Protein AF-A0A017HFG9-F1 (afdb_monomer_lite)

Sequence (264 aa):
MKIKLNGIEFEVTAVEGALREAILTDPVIVKAVWRDVYTWDAAAQEGKPTGPMTQTGAVPLANGISFYVAKGDTHAKNESASKTSGERFLKALDVRSSLDVLKAMARLLGMPQKTLPKEFDPLKPVASFTLKMHVEHSVLRLRNASRNLQAYVLVPGQVGFHHEITAISDQPGYDALIAEKPELKTLTPMFLVPARSKANREMRATALMAQTRELAAQAQGKSAEALPEALRMRIGRNQAELRMLAQAAQQARAPQAQPRRATA

Secondary structure (DSSP, 8-state):
-EEEETTEEEEEEE--HHHHHHHHTSHHHHHHHEEEEEEEETTTTEEEESS---TTSEEE---EEE---EETTEEEE-HHHHHHHHHHHHHHTT-SSHHHHHHHHHHHH---EEEPPGGGGGGTTTEEEEEEEEEEEEEEEEEETTTTEEEEEEEEEEEEEEEEEEEES-HHHHHHHHHH-GGGGT---EEEPPP-SHHHHHHHHHHHHHHHHHHHHHTTT--STTS-HHHHHHHHHHHHHHHHHHHHHHHTTS----------

Foldseek 3Di:
DWDDFLNDIWDKAADDDPLVVLVCPPPVNVCLQKDFAKKADLVVRDIDGPDDADPVRWAKNFKDKFLFDADPPHSHGDPVNSVVLQVLQCVVSVHDDVVVVSVSVCVAFNIFTGHDDCVLVLCNNWFIKIKMKGFDWRWIWIDDPVSRHIMIMTATFKMKIAIDTPGTPHPVSVVVVCVVPVCNVVVIDMGTTATPHPVNLVSSLNHLVSVLVVLCVVCPPHDLVRDDPVSNVVNVSSVVSNVNSVVVVVVVPPPPPDPPPPDD

Organism: NCBI:txid1122180

pLDDT: mean 92.24, std 8.95, range [48.03, 98.44]

Radius of gyration: 21.59 Å; chains: 1; bounding box: 68×49×56 Å

Structure (mmCIF, N/CA/C/O backbone):
data_AF-A0A017HFG9-F1
#
_entry.id   AF-A0A017HFG9-F1
#
loop_
_atom_site.group_PDB
_atom_site.id
_atom_site.type_symbol
_atom_site.label_atom_id
_atom_site.label_alt_id
_atom_site.label_comp_id
_atom_site.label_asym_id
_atom_site.label_entity_id
_atom_site.label_seq_id
_atom_site.pdbx_PDB_ins_code
_atom_site.Cartn_x
_atom_site.Cartn_y
_atom_site.Cartn_z
_atom_site.occupancy
_atom_site.B_iso_or_equiv
_atom_site.auth_seq_id
_atom_site.auth_comp_id
_atom_site.auth_asym_id
_atom_site.auth_atom_id
_atom_site.pdbx_PDB_model_num
ATOM 1 N N . MET A 1 1 ? -15.182 8.007 12.399 1.00 93.00 1 MET A N 1
ATOM 2 C CA . MET A 1 1 ? -16.141 6.961 11.952 1.00 93.00 1 MET A CA 1
ATOM 3 C C . MET A 1 1 ? -15.964 5.718 12.816 1.00 93.00 1 MET A C 1
ATOM 5 O O . MET A 1 1 ? -14.970 5.649 13.535 1.00 93.00 1 MET A O 1
ATOM 9 N N . LYS A 1 2 ? -16.876 4.744 12.740 1.00 94.19 2 LYS A N 1
ATOM 10 C CA . LYS A 1 2 ? -16.743 3.475 13.463 1.00 94.19 2 LYS A CA 1
ATOM 11 C C . LYS A 1 2 ? -16.887 2.282 12.524 1.00 94.19 2 LYS A C 1
ATOM 13 O O . LYS A 1 2 ? -17.635 2.357 11.551 1.00 94.19 2 LYS A O 1
ATOM 18 N N . ILE A 1 3 ? -16.173 1.201 12.818 1.00 94.12 3 ILE A N 1
ATOM 19 C CA . ILE A 1 3 ? -16.319 -0.093 12.141 1.00 94.12 3 ILE A CA 1
ATOM 20 C C . ILE A 1 3 ? -16.546 -1.192 13.171 1.00 94.12 3 ILE A C 1
ATOM 22 O O . ILE A 1 3 ? -16.200 -1.032 14.339 1.00 94.12 3 ILE A O 1
ATOM 26 N N . LYS A 1 4 ? -17.099 -2.322 12.734 1.00 93.81 4 LYS A N 1
ATOM 27 C CA . LYS A 1 4 ? -17.335 -3.484 13.589 1.00 93.81 4 LYS A CA 1
ATOM 28 C C . LYS A 1 4 ? -16.504 -4.664 13.097 1.00 93.81 4 LYS A C 1
ATOM 30 O O . LYS A 1 4 ? -16.608 -5.033 11.930 1.00 93.81 4 LYS A O 1
ATOM 35 N N . LEU A 1 5 ? -15.708 -5.256 13.983 1.00 91.81 5 LEU A N 1
ATOM 36 C CA . LEU A 1 5 ? -14.949 -6.485 13.737 1.00 91.81 5 LEU A CA 1
ATOM 37 C C . LEU A 1 5 ? -15.362 -7.515 14.784 1.00 91.81 5 LEU A C 1
ATOM 39 O O . LEU A 1 5 ? -15.275 -7.227 15.973 1.00 91.81 5 LEU A O 1
ATOM 43 N N . ASN A 1 6 ? -15.860 -8.676 14.348 1.00 89.38 6 ASN A N 1
ATOM 44 C CA . ASN A 1 6 ? -16.356 -9.751 15.223 1.00 89.38 6 ASN A CA 1
ATOM 45 C C . ASN A 1 6 ? -17.202 -9.248 16.405 1.00 89.38 6 ASN A C 1
ATOM 47 O O . ASN A 1 6 ? -16.938 -9.547 17.563 1.00 89.38 6 ASN A O 1
ATOM 51 N N . GLY A 1 7 ? -18.207 -8.412 16.131 1.00 89.06 7 GLY A N 1
ATOM 52 C CA . GLY A 1 7 ? -19.075 -7.908 17.199 1.00 89.06 7 GLY A CA 1
ATOM 53 C C . GLY A 1 7 ? -18.571 -6.645 17.904 1.00 89.06 7 GLY A C 1
ATOM 54 O O . GLY A 1 7 ? -19.384 -5.917 18.467 1.00 89.06 7 GLY A O 1
ATOM 55 N N . ILE A 1 8 ? -17.275 -6.343 17.836 1.00 94.50 8 ILE A N 1
ATOM 56 C CA . ILE A 1 8 ? -16.646 -5.251 18.583 1.00 94.50 8 ILE A CA 1
ATOM 57 C C . ILE A 1 8 ? -16.552 -4.005 17.716 1.00 94.50 8 ILE A C 1
ATOM 59 O O . ILE A 1 8 ? -16.049 -4.038 16.594 1.00 94.50 8 ILE A O 1
ATOM 63 N N . GLU A 1 9 ? -17.037 -2.894 18.258 1.00 96.44 9 GLU A N 1
ATOM 64 C CA . GLU A 1 9 ? -16.958 -1.589 17.621 1.00 96.44 9 GLU A CA 1
ATOM 65 C C . GLU A 1 9 ? -15.586 -0.946 17.860 1.00 96.44 9 GLU A C 1
ATOM 67 O O . GLU A 1 9 ? -15.086 -0.912 18.987 1.00 96.44 9 GLU A O 1
ATOM 72 N N . PHE A 1 10 ? -14.987 -0.423 16.796 1.00 97.69 10 PHE A N 1
ATOM 73 C CA . PHE A 1 10 ? -13.729 0.307 16.823 1.00 97.69 10 PHE A CA 1
ATOM 74 C C . PHE A 1 10 ? -13.933 1.700 16.249 1.00 97.69 10 PHE A C 1
ATOM 76 O O . PHE A 1 10 ? -14.477 1.865 15.154 1.00 97.69 10 PHE A O 1
ATOM 83 N N . GLU A 1 11 ? -13.445 2.698 16.973 1.00 97.81 11 GLU A N 1
ATOM 84 C CA . GLU A 1 11 ? -13.241 4.027 16.427 1.00 97.81 11 GLU A CA 1
ATOM 85 C C . GLU A 1 11 ? -12.076 3.985 15.439 1.00 97.81 11 GLU A C 1
ATOM 87 O O . GLU A 1 11 ? -11.020 3.418 15.732 1.00 97.81 11 GLU A O 1
ATOM 92 N N . VAL A 1 12 ? -12.284 4.584 14.269 1.00 97.69 12 VAL A N 1
ATOM 93 C CA . VAL A 1 12 ? -11.254 4.716 13.243 1.00 97.69 12 VAL A CA 1
ATOM 94 C C . VAL A 1 12 ? -10.751 6.151 13.221 1.00 97.69 12 VAL A C 1
ATOM 96 O O . VAL A 1 12 ? -11.523 7.072 12.930 1.00 97.69 12 VAL A O 1
ATOM 99 N N . THR A 1 13 ? -9.454 6.326 13.469 1.00 97.75 13 THR A N 1
ATOM 100 C CA . THR A 1 13 ? -8.767 7.622 13.396 1.00 97.75 13 THR A CA 1
ATOM 101 C C . THR A 1 13 ? -7.552 7.546 12.477 1.00 97.75 13 THR A C 1
ATOM 103 O O . THR A 1 13 ? -6.963 6.480 12.296 1.00 97.75 13 THR A O 1
ATOM 106 N N . ALA A 1 14 ? -7.143 8.681 11.912 1.00 97.12 14 ALA A N 1
ATOM 107 C CA . ALA A 1 14 ? -5.871 8.770 11.199 1.00 97.12 14 ALA A CA 1
ATOM 108 C C . ALA A 1 14 ? -4.679 8.556 12.151 1.00 97.12 14 ALA A C 1
ATOM 110 O O . ALA A 1 14 ? -4.812 8.706 13.371 1.00 97.12 14 ALA A O 1
ATOM 111 N N . VAL A 1 15 ? -3.528 8.201 11.577 1.00 95.50 15 VAL A N 1
ATOM 112 C CA . VAL A 1 15 ? -2.239 8.107 12.273 1.00 95.50 15 VAL A CA 1
ATOM 113 C C . VAL A 1 15 ? -1.321 9.219 11.778 1.00 95.50 15 VAL A C 1
ATOM 115 O O . VAL A 1 15 ? -1.143 9.390 10.568 1.00 95.50 15 VAL A O 1
ATOM 118 N N . GLU A 1 16 ? -0.750 9.957 12.725 1.00 89.19 16 GLU A N 1
ATOM 119 C CA . GLU A 1 16 ? 0.145 11.087 12.470 1.00 89.19 16 GLU A CA 1
ATOM 120 C C . GLU A 1 16 ? 1.481 10.650 11.860 1.00 89.19 16 GLU A C 1
ATOM 122 O O . GLU A 1 16 ? 1.927 9.516 12.054 1.00 89.19 16 GLU A O 1
ATOM 127 N N . GLY A 1 17 ? 2.120 11.572 11.137 1.00 89.44 17 GLY A N 1
ATOM 128 C CA . GLY A 1 17 ? 3.318 11.360 10.324 1.00 89.44 17 GLY A CA 1
ATOM 129 C C . GLY A 1 17 ? 4.382 10.456 10.938 1.00 89.44 17 GLY A C 1
ATOM 130 O O . GLY A 1 17 ? 4.630 9.378 10.409 1.00 89.44 17 GLY A O 1
ATOM 131 N N . ALA A 1 18 ? 4.998 10.854 12.048 1.00 90.81 18 ALA A N 1
ATOM 132 C CA . ALA A 1 18 ? 6.156 10.134 12.580 1.00 90.81 18 ALA A CA 1
ATOM 133 C C . ALA A 1 18 ? 5.827 8.693 13.023 1.00 90.81 18 ALA A C 1
ATOM 135 O O . ALA A 1 18 ? 6.560 7.756 12.711 1.00 90.81 18 ALA A O 1
ATOM 136 N N . LEU A 1 19 ? 4.673 8.490 13.666 1.00 93.00 19 LEU A N 1
ATOM 137 C CA . LEU A 1 19 ? 4.195 7.156 14.032 1.00 93.00 19 LEU A CA 1
ATOM 138 C C . LEU A 1 19 ? 3.795 6.331 12.800 1.00 93.00 19 LEU A C 1
ATOM 140 O O . LEU A 1 19 ? 4.055 5.131 12.751 1.00 93.00 19 LEU A O 1
ATOM 144 N N . ARG A 1 20 ? 3.175 6.959 11.795 1.00 94.38 20 ARG A N 1
ATOM 145 C CA . ARG A 1 20 ? 2.820 6.308 10.530 1.00 94.38 20 ARG A CA 1
ATOM 146 C C . ARG A 1 20 ? 4.062 5.785 9.815 1.00 94.38 20 ARG A C 1
ATOM 148 O O . ARG A 1 20 ? 4.059 4.630 9.404 1.00 94.38 20 ARG A O 1
ATOM 155 N N . GLU A 1 21 ? 5.097 6.610 9.678 1.00 92.81 21 GLU A N 1
ATOM 156 C CA . GLU A 1 21 ? 6.351 6.200 9.038 1.00 92.81 21 GLU A CA 1
ATOM 157 C C . GLU A 1 21 ? 7.018 5.062 9.832 1.00 92.81 21 GLU A C 1
ATOM 159 O O . GLU A 1 21 ? 7.426 4.071 9.235 1.00 92.81 21 GLU A O 1
ATOM 164 N N . ALA A 1 22 ? 7.025 5.123 11.170 1.00 93.75 22 ALA A N 1
ATOM 165 C CA . ALA A 1 22 ? 7.550 4.040 12.010 1.00 93.75 22 ALA A CA 1
ATOM 166 C C . ALA A 1 22 ? 6.795 2.704 11.846 1.00 93.75 22 ALA A C 1
ATOM 168 O O . ALA A 1 22 ? 7.397 1.634 11.885 1.00 93.75 22 ALA A O 1
ATOM 169 N N . ILE A 1 23 ? 5.475 2.742 11.632 1.00 94.81 23 ILE A N 1
ATOM 170 C CA . ILE A 1 23 ? 4.683 1.536 11.343 1.00 94.81 23 ILE A CA 1
ATOM 171 C C . ILE A 1 23 ? 5.016 0.978 9.954 1.00 94.81 23 ILE A C 1
ATOM 173 O O . ILE A 1 23 ? 5.084 -0.238 9.790 1.00 94.81 23 ILE A O 1
ATOM 177 N N . LEU A 1 24 ? 5.196 1.844 8.952 1.00 94.06 24 LEU A N 1
ATOM 178 C CA . LEU A 1 24 ? 5.490 1.433 7.574 1.00 94.06 24 LEU A CA 1
ATOM 179 C C . LEU A 1 24 ? 6.899 0.848 7.415 1.00 94.06 24 LEU A C 1
ATOM 181 O O . LEU A 1 24 ? 7.108 0.014 6.534 1.00 94.06 24 LEU A O 1
ATOM 185 N N . THR A 1 25 ? 7.840 1.246 8.272 1.00 92.62 25 THR A N 1
ATOM 186 C CA . THR A 1 25 ? 9.211 0.717 8.300 1.00 92.62 25 THR A CA 1
ATOM 187 C C . THR A 1 25 ? 9.383 -0.502 9.210 1.00 92.62 25 THR A C 1
ATOM 189 O O . THR A 1 25 ? 10.469 -1.080 9.236 1.00 92.62 25 THR A O 1
ATOM 192 N N . ASP A 1 26 ? 8.332 -0.947 9.914 1.00 91.88 26 ASP A N 1
ATOM 193 C CA . ASP A 1 26 ? 8.363 -2.202 10.674 1.00 91.88 26 ASP A CA 1
ATOM 194 C C . ASP A 1 26 ? 8.744 -3.372 9.736 1.00 91.88 26 ASP A C 1
ATOM 196 O O . ASP A 1 26 ? 8.113 -3.531 8.685 1.00 91.88 26 ASP A O 1
ATOM 200 N N . PRO A 1 27 ? 9.728 -4.225 10.087 1.00 89.12 27 PRO A N 1
ATOM 201 C CA . PRO A 1 27 ? 10.191 -5.323 9.232 1.00 89.12 27 PRO A CA 1
ATOM 202 C C . PRO A 1 27 ? 9.103 -6.302 8.766 1.00 89.12 27 PRO A C 1
ATOM 204 O O . PRO A 1 27 ? 9.250 -6.953 7.728 1.00 89.12 27 PRO A O 1
ATOM 207 N N . VAL A 1 28 ? 8.011 -6.436 9.521 1.00 86.81 28 VAL A N 1
ATOM 208 C CA . VAL A 1 28 ? 6.862 -7.269 9.142 1.00 86.81 28 VAL A CA 1
ATOM 209 C C . VAL A 1 28 ? 6.016 -6.574 8.072 1.00 86.81 28 VAL A C 1
ATOM 211 O O . VAL A 1 28 ? 5.487 -7.233 7.179 1.00 86.81 28 VAL A O 1
ATOM 214 N N . ILE A 1 29 ? 5.908 -5.247 8.139 1.00 90.31 29 ILE A N 1
ATOM 215 C CA . ILE A 1 29 ? 5.095 -4.425 7.237 1.00 90.31 29 ILE A CA 1
ATOM 216 C C . ILE A 1 29 ? 5.846 -4.065 5.958 1.00 90.31 29 ILE A C 1
ATOM 218 O O . ILE A 1 29 ? 5.247 -4.090 4.883 1.00 90.31 29 ILE A O 1
ATOM 222 N N . VAL A 1 30 ? 7.149 -3.790 6.033 1.00 88.75 30 VAL A N 1
ATOM 223 C CA . VAL A 1 30 ? 7.942 -3.341 4.879 1.00 88.75 30 VAL A CA 1
ATOM 224 C C . VAL A 1 30 ? 7.896 -4.343 3.720 1.00 88.75 30 VAL A C 1
ATOM 226 O O . VAL A 1 30 ? 7.826 -3.937 2.565 1.00 88.75 30 VAL A O 1
ATOM 229 N N . LYS A 1 31 ? 7.800 -5.647 4.018 1.00 84.00 31 LYS A N 1
ATOM 230 C CA . LYS A 1 31 ? 7.648 -6.729 3.024 1.00 84.00 31 LYS A CA 1
ATOM 231 C C . LYS A 1 31 ? 6.303 -6.712 2.288 1.00 84.00 31 LYS A C 1
ATOM 233 O O . LYS A 1 31 ? 6.158 -7.330 1.239 1.00 84.00 31 LYS A O 1
ATOM 238 N N . ALA A 1 32 ? 5.291 -6.060 2.858 1.00 80.94 32 ALA A N 1
ATOM 239 C CA . ALA A 1 32 ? 3.998 -5.838 2.216 1.00 80.94 32 ALA A CA 1
ATOM 240 C C . ALA A 1 32 ? 3.955 -4.506 1.446 1.00 80.94 32 ALA A C 1
ATOM 242 O O . ALA A 1 32 ? 3.146 -4.362 0.529 1.00 80.94 32 ALA A O 1
ATOM 243 N N . VAL A 1 33 ? 4.816 -3.548 1.805 1.00 89.56 33 VAL A N 1
ATOM 244 C CA . VAL A 1 33 ? 4.982 -2.264 1.104 1.00 89.56 33 VAL A CA 1
ATOM 245 C C . VAL A 1 33 ? 5.813 -2.449 -0.162 1.00 89.56 33 VAL A C 1
ATOM 247 O O . VAL A 1 33 ? 5.403 -1.989 -1.223 1.00 89.56 33 VAL A O 1
ATOM 250 N N . TRP A 1 34 ? 6.937 -3.155 -0.056 1.00 91.25 34 TRP A N 1
ATOM 251 C CA . TRP A 1 34 ? 7.838 -3.480 -1.155 1.00 91.25 34 TRP A CA 1
ATOM 252 C C . TRP A 1 34 ? 7.909 -4.986 -1.345 1.00 91.25 34 TRP A C 1
ATOM 254 O O . TRP A 1 34 ? 8.262 -5.717 -0.418 1.00 91.25 34 TRP A O 1
ATOM 264 N N . ARG A 1 35 ? 7.599 -5.449 -2.555 1.00 92.38 35 ARG A N 1
ATOM 265 C CA . ARG A 1 35 ? 7.754 -6.858 -2.916 1.00 92.38 35 ARG A CA 1
ATOM 266 C C . ARG A 1 35 ? 8.094 -7.033 -4.383 1.00 92.38 35 ARG A C 1
ATOM 268 O O . ARG A 1 35 ? 7.552 -6.331 -5.238 1.00 92.38 35 ARG A O 1
ATOM 275 N N . ASP A 1 36 ? 8.910 -8.033 -4.658 1.00 95.12 36 ASP A N 1
ATOM 276 C CA . ASP A 1 36 ? 9.071 -8.557 -6.006 1.00 95.12 36 ASP A CA 1
ATOM 277 C C . ASP A 1 36 ? 7.771 -9.274 -6.370 1.00 95.12 36 ASP A C 1
ATOM 279 O O . ASP A 1 36 ? 7.221 -10.023 -5.553 1.00 95.12 36 ASP A O 1
ATOM 283 N N . VAL A 1 37 ? 7.252 -9.034 -7.573 1.00 95.75 37 VAL A N 1
ATOM 284 C CA . VAL A 1 37 ? 5.991 -9.643 -8.037 1.00 95.75 37 VAL A CA 1
ATOM 285 C C . VAL A 1 37 ? 6.156 -10.525 -9.265 1.00 95.75 37 VAL A C 1
ATOM 287 O O . VAL A 1 37 ? 5.291 -11.364 -9.525 1.00 95.75 37 VAL A O 1
ATOM 290 N N . TYR A 1 38 ? 7.235 -10.349 -10.021 1.00 97.19 38 TYR A N 1
ATOM 291 C CA . TYR A 1 38 ? 7.458 -11.059 -11.271 1.00 97.19 38 TYR A CA 1
ATOM 292 C C . TYR A 1 38 ? 8.929 -11.001 -11.670 1.00 97.19 38 TYR A C 1
ATOM 294 O O . TYR A 1 38 ? 9.577 -9.976 -11.465 1.00 97.19 38 TYR A O 1
ATOM 302 N N . THR A 1 39 ? 9.432 -12.067 -12.280 1.00 97.94 39 THR A N 1
ATOM 303 C CA . THR A 1 39 ? 10.727 -12.080 -12.957 1.00 97.94 39 THR A CA 1
ATOM 304 C C . THR A 1 39 ? 10.559 -12.490 -14.411 1.00 97.94 39 THR A C 1
ATOM 306 O O . THR A 1 39 ? 9.722 -13.332 -14.742 1.00 97.94 39 THR A O 1
ATOM 309 N N . TRP A 1 40 ? 11.354 -11.869 -15.273 1.00 98.25 40 TRP A N 1
ATOM 310 C CA . TRP A 1 40 ? 11.506 -12.215 -16.677 1.00 98.25 40 TRP A CA 1
ATOM 311 C C . TRP A 1 40 ? 12.946 -12.640 -16.935 1.00 98.25 40 TRP A C 1
ATOM 313 O O . TRP A 1 40 ? 13.873 -11.896 -16.608 1.00 98.25 40 TRP A O 1
ATOM 323 N N . ASP A 1 41 ? 13.113 -13.815 -17.531 1.00 97.81 41 ASP A N 1
ATOM 324 C CA . ASP A 1 41 ? 14.385 -14.326 -18.022 1.00 97.81 41 ASP A CA 1
ATOM 325 C C . ASP A 1 41 ? 14.393 -14.257 -19.554 1.00 97.81 41 ASP A C 1
ATOM 327 O O . ASP A 1 41 ? 13.667 -14.991 -20.227 1.00 97.81 41 ASP A O 1
ATOM 331 N N . ALA A 1 42 ? 15.215 -13.365 -20.107 1.00 96.88 42 ALA A N 1
ATOM 332 C CA . ALA A 1 42 ? 15.334 -13.189 -21.547 1.00 96.88 42 ALA A CA 1
ATOM 333 C C . ALA A 1 42 ? 16.053 -14.360 -22.238 1.00 96.88 42 ALA A C 1
ATOM 335 O O . ALA A 1 42 ? 15.770 -14.632 -23.403 1.00 96.88 42 ALA A O 1
ATOM 336 N N . ALA A 1 43 ? 16.940 -15.086 -21.550 1.00 93.94 43 ALA A N 1
ATOM 337 C CA . ALA A 1 43 ? 17.622 -16.240 -22.133 1.00 93.94 43 ALA A CA 1
ATOM 338 C C . ALA A 1 43 ? 16.672 -17.439 -22.254 1.00 93.94 43 ALA A C 1
ATOM 340 O O . ALA A 1 43 ? 16.646 -18.109 -23.285 1.00 93.94 43 ALA A O 1
ATOM 341 N N . ALA A 1 44 ? 15.856 -17.676 -21.223 1.00 95.50 44 ALA A N 1
ATOM 342 C CA . ALA A 1 44 ? 14.850 -18.739 -21.224 1.00 95.50 44 ALA A CA 1
ATOM 343 C C . ALA A 1 44 ? 13.538 -18.347 -21.933 1.00 95.50 44 ALA A C 1
ATOM 345 O O . ALA A 1 44 ? 12.698 -19.211 -22.175 1.00 95.50 44 ALA A O 1
ATOM 346 N N . GLN A 1 45 ? 13.350 -17.058 -22.249 1.00 95.44 45 GLN A N 1
ATOM 347 C CA . GLN A 1 45 ? 12.081 -16.486 -22.724 1.00 95.44 45 GLN A CA 1
ATOM 348 C C . GLN A 1 45 ? 10.906 -16.825 -21.789 1.00 95.44 45 GLN A C 1
ATOM 350 O O . GLN A 1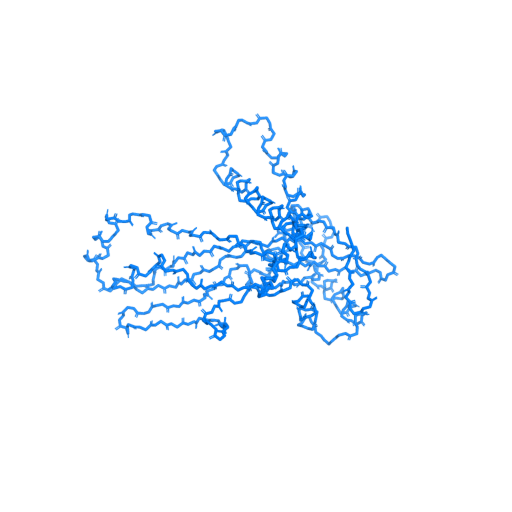 45 ? 9.776 -17.058 -22.226 1.00 95.44 45 GLN A O 1
ATOM 355 N N . GLU A 1 46 ? 11.175 -16.851 -20.481 1.00 96.25 46 GLU A N 1
ATOM 356 C CA . GLU A 1 46 ? 10.227 -17.302 -19.466 1.00 96.25 46 GLU A CA 1
ATOM 357 C C . GLU A 1 46 ? 9.945 -16.210 -18.432 1.00 96.25 46 GLU A C 1
ATOM 359 O O . GLU A 1 46 ? 10.832 -15.516 -17.930 1.00 96.25 46 GLU A O 1
ATOM 364 N N . GLY A 1 47 ? 8.665 -16.076 -18.093 1.00 95.12 47 GLY A N 1
ATOM 365 C CA . GLY A 1 47 ? 8.172 -15.163 -17.080 1.00 95.12 47 GLY A CA 1
ATOM 366 C C . GLY A 1 47 ? 7.518 -15.901 -15.928 1.00 95.12 47 GLY A C 1
ATOM 367 O O . GLY A 1 47 ? 6.607 -16.694 -16.162 1.00 95.12 47 GLY A O 1
ATOM 368 N N . LYS A 1 48 ? 7.905 -15.601 -14.685 1.00 95.88 48 LYS A N 1
ATOM 369 C CA . LYS A 1 48 ? 7.315 -16.245 -13.504 1.00 95.88 48 LYS A CA 1
ATOM 370 C C . LYS A 1 48 ? 6.920 -15.255 -12.405 1.00 95.88 48 LYS A C 1
ATOM 372 O O . LYS A 1 48 ? 7.690 -14.358 -12.061 1.00 95.88 48 LYS A O 1
ATOM 377 N N . PRO A 1 49 ? 5.730 -15.416 -11.802 1.00 95.56 49 PRO A N 1
ATOM 378 C CA . PRO A 1 49 ? 5.388 -14.747 -10.554 1.00 95.56 49 PRO A CA 1
ATOM 379 C C . PRO A 1 49 ? 6.349 -15.139 -9.428 1.00 95.56 49 PRO A C 1
ATOM 381 O O . PRO A 1 49 ? 6.659 -16.313 -9.248 1.00 95.56 49 PRO A O 1
ATOM 384 N N . THR A 1 50 ? 6.758 -14.172 -8.615 1.00 94.38 50 THR A N 1
ATOM 385 C CA . THR A 1 50 ? 7.557 -14.412 -7.394 1.00 94.38 50 THR A CA 1
ATOM 386 C C . THR A 1 50 ? 6.690 -14.567 -6.143 1.00 94.38 50 THR A C 1
ATOM 388 O O . THR A 1 50 ? 7.188 -14.889 -5.067 1.00 94.38 50 THR A O 1
ATOM 391 N N . GLY A 1 51 ? 5.385 -14.320 -6.266 1.00 89.44 51 GLY A N 1
ATOM 392 C CA . GLY A 1 51 ? 4.432 -14.350 -5.165 1.00 89.44 51 GLY A CA 1
ATOM 393 C C . GLY A 1 51 ? 3.033 -14.782 -5.606 1.00 89.44 51 GLY A C 1
ATOM 394 O O . GLY A 1 51 ? 2.838 -15.208 -6.746 1.00 89.44 51 GLY A O 1
ATOM 395 N N . PRO A 1 52 ? 2.039 -14.677 -4.707 1.00 88.75 52 PRO A N 1
ATOM 396 C CA . PRO A 1 52 ? 0.678 -15.108 -4.988 1.00 88.75 52 PRO A CA 1
ATOM 397 C C . PRO A 1 52 ? 0.078 -14.320 -6.153 1.00 88.75 52 PRO A C 1
ATOM 399 O O . PRO A 1 52 ? 0.118 -13.089 -6.155 1.00 88.75 52 PRO A O 1
ATOM 402 N N . MET A 1 53 ? -0.547 -15.031 -7.086 1.00 92.31 53 MET A N 1
ATOM 403 C CA . MET A 1 53 ? -1.363 -14.457 -8.154 1.00 92.31 53 MET A CA 1
ATOM 404 C C . MET A 1 53 ? -2.802 -14.939 -8.006 1.00 92.31 53 MET A C 1
ATOM 406 O O . MET A 1 53 ? -3.061 -16.051 -7.541 1.00 92.31 53 MET A O 1
ATOM 410 N N . THR A 1 54 ? -3.758 -14.099 -8.386 1.00 91.31 54 THR A N 1
ATOM 411 C CA . THR A 1 54 ? -5.153 -14.521 -8.509 1.00 91.31 54 THR A CA 1
ATOM 412 C C . THR A 1 54 ? -5.344 -15.376 -9.760 1.00 91.31 54 THR A C 1
ATOM 414 O O . THR A 1 54 ? -4.485 -15.408 -10.640 1.00 91.31 54 THR A O 1
ATOM 417 N N . GLN A 1 55 ? -6.495 -16.044 -9.876 1.00 87.00 55 GLN A N 1
ATOM 418 C CA . GLN A 1 55 ? -6.827 -16.862 -11.054 1.00 87.00 55 GLN A CA 1
ATOM 419 C C . GLN A 1 55 ? -6.795 -16.062 -12.368 1.00 87.00 55 GLN A C 1
ATOM 421 O O . GLN A 1 55 ? -6.580 -16.627 -13.431 1.00 87.00 55 GLN A O 1
ATOM 426 N N . THR A 1 56 ? -6.968 -14.739 -12.295 1.00 87.31 56 THR A N 1
ATOM 427 C CA . THR A 1 56 ? -6.872 -13.825 -13.441 1.00 87.31 56 THR A CA 1
ATOM 428 C C . THR A 1 56 ? -5.445 -13.324 -13.705 1.00 87.31 56 THR A C 1
ATOM 430 O O . THR A 1 56 ? -5.274 -12.356 -14.439 1.00 87.31 56 THR A O 1
ATOM 433 N N . GLY A 1 57 ? -4.422 -13.890 -13.054 1.00 88.31 57 GLY A N 1
ATOM 434 C CA . GLY A 1 57 ? -3.027 -13.452 -13.188 1.00 88.31 57 GLY A CA 1
ATOM 435 C C . GLY A 1 57 ? -2.746 -12.065 -12.596 1.00 88.31 57 GLY A C 1
ATOM 436 O O . GLY A 1 57 ? -1.831 -11.375 -13.039 1.00 88.31 57 GLY A O 1
ATOM 437 N N . ALA A 1 58 ? -3.554 -11.615 -11.629 1.00 93.62 58 ALA A N 1
ATOM 438 C CA . ALA A 1 58 ? -3.375 -10.318 -10.983 1.00 93.62 58 ALA A CA 1
ATOM 439 C C . ALA A 1 58 ? -2.720 -10.470 -9.608 1.00 93.62 58 ALA A C 1
ATOM 441 O O . ALA A 1 58 ? -2.953 -11.440 -8.890 1.00 93.62 58 ALA A O 1
ATOM 442 N N . VAL A 1 59 ? -1.950 -9.465 -9.205 1.00 94.19 59 VAL A N 1
ATOM 443 C CA . VAL A 1 59 ? -1.322 -9.415 -7.890 1.00 94.19 59 VAL A CA 1
ATOM 444 C C . VAL A 1 59 ? -2.363 -8.948 -6.855 1.00 94.19 59 VAL A C 1
ATOM 446 O O . VAL A 1 59 ? -2.918 -7.852 -7.011 1.00 94.19 59 VAL A O 1
ATOM 449 N N . PRO A 1 60 ? -2.647 -9.715 -5.783 1.00 93.38 60 PRO A N 1
ATOM 450 C CA . PRO A 1 60 ? -3.581 -9.307 -4.739 1.00 93.38 60 PRO A CA 1
ATOM 451 C C . PRO A 1 60 ? -2.970 -8.224 -3.840 1.00 93.38 60 PRO A C 1
ATOM 453 O O . PRO A 1 60 ? -1.856 -8.359 -3.326 1.00 93.38 60 PRO A O 1
ATOM 456 N N . LEU A 1 61 ? -3.710 -7.143 -3.609 1.00 93.12 61 LEU A N 1
ATOM 457 C CA . LEU A 1 61 ? -3.329 -6.033 -2.737 1.00 93.12 61 LEU A CA 1
ATOM 458 C C . LEU A 1 61 ? -3.997 -6.234 -1.375 1.00 93.12 61 LEU A C 1
ATOM 460 O O . LEU A 1 61 ? -5.123 -5.795 -1.134 1.00 93.12 61 LEU A O 1
ATOM 464 N N . ALA A 1 62 ? -3.318 -6.979 -0.505 1.00 89.31 62 ALA A N 1
ATOM 465 C CA . ALA A 1 62 ? -3.830 -7.298 0.818 1.00 89.31 62 ALA A CA 1
ATOM 466 C C . ALA A 1 62 ? -3.860 -6.057 1.720 1.00 89.31 62 ALA A C 1
ATOM 468 O O . ALA A 1 62 ? -2.959 -5.224 1.685 1.00 89.31 62 ALA A O 1
ATOM 469 N N . ASN A 1 63 ? -4.886 -5.972 2.568 1.00 93.31 63 ASN A N 1
ATOM 470 C CA . ASN A 1 63 ? -4.844 -5.071 3.715 1.00 93.31 63 ASN A CA 1
ATOM 471 C C . ASN A 1 63 ? -3.790 -5.577 4.713 1.00 93.31 63 ASN A C 1
ATOM 473 O O . ASN A 1 63 ? -3.554 -6.783 4.808 1.00 93.31 63 ASN A O 1
ATOM 477 N N . GLY A 1 64 ? -3.200 -4.669 5.484 1.00 93.75 64 GLY A N 1
ATOM 478 C CA . GLY A 1 64 ? -2.280 -4.996 6.570 1.00 93.75 64 GLY A CA 1
ATOM 479 C C . GLY A 1 64 ? -2.890 -4.736 7.945 1.00 93.75 64 GLY A C 1
ATOM 480 O O . GLY A 1 64 ? -3.812 -3.930 8.095 1.00 93.75 64 GLY A O 1
ATOM 481 N N . ILE A 1 65 ? -2.344 -5.407 8.957 1.00 95.44 65 ILE A N 1
ATOM 482 C CA . ILE A 1 65 ? -2.611 -5.122 10.365 1.00 95.44 65 ILE A CA 1
ATOM 483 C C . ILE A 1 65 ? -1.298 -5.116 11.147 1.00 95.44 65 ILE A C 1
ATOM 485 O O . ILE A 1 65 ? -0.451 -5.981 10.946 1.00 95.44 65 ILE A O 1
ATOM 489 N N . SER A 1 66 ? -1.140 -4.149 12.045 1.00 96.19 66 SER A N 1
ATOM 490 C CA . SER A 1 66 ? -0.007 -4.046 12.960 1.00 96.19 66 SER A CA 1
ATOM 491 C C . SER A 1 66 ? -0.492 -3.770 14.381 1.00 96.19 66 SER A C 1
ATOM 493 O O . SER A 1 66 ? -1.407 -2.978 14.598 1.00 96.19 66 SER A O 1
ATOM 495 N N . PHE A 1 67 ? 0.143 -4.402 15.366 1.00 96.31 67 PHE A N 1
ATOM 496 C CA . PHE A 1 67 ? -0.130 -4.194 16.794 1.00 96.31 67 PHE A CA 1
ATOM 497 C C . PHE A 1 67 ? 0.926 -3.310 17.457 1.00 96.31 67 PHE A C 1
ATOM 499 O O . PHE A 1 67 ? 1.190 -3.440 18.648 1.00 96.31 67 PHE A O 1
ATOM 506 N N . TYR A 1 68 ? 1.542 -2.433 16.664 1.00 95.69 68 TYR A N 1
ATOM 507 C CA . TYR A 1 68 ? 2.637 -1.565 17.068 1.00 95.69 68 TYR A CA 1
ATOM 508 C C . TYR A 1 68 ? 2.368 -0.834 18.391 1.00 95.69 68 TYR A C 1
ATOM 510 O O . TYR A 1 68 ? 1.322 -0.210 18.591 1.00 95.69 68 TYR A O 1
ATOM 518 N N . VAL A 1 69 ? 3.340 -0.865 19.293 1.00 94.12 69 VAL A N 1
ATOM 519 C CA . VAL A 1 69 ? 3.374 -0.035 20.497 1.00 94.12 69 VAL A CA 1
ATOM 520 C C . VAL A 1 69 ? 4.710 0.693 20.506 1.00 94.12 69 VAL A C 1
ATOM 522 O O . VAL A 1 69 ? 5.757 0.054 20.440 1.00 94.12 69 VAL A O 1
ATOM 525 N N . ALA A 1 70 ? 4.672 2.024 20.563 1.00 91.94 70 ALA A N 1
ATOM 526 C CA . ALA A 1 70 ? 5.875 2.849 20.616 1.00 91.94 70 ALA A CA 1
ATOM 527 C C . ALA A 1 70 ? 6.543 2.778 22.002 1.00 91.94 70 ALA A C 1
ATOM 529 O O . ALA A 1 70 ? 5.877 2.563 23.020 1.00 91.94 70 ALA A O 1
ATOM 530 N N . LYS A 1 71 ? 7.865 2.952 22.047 1.00 88.94 71 LYS A N 1
ATOM 531 C CA . LYS A 1 71 ? 8.655 2.986 23.279 1.00 88.94 71 LYS A CA 1
ATOM 532 C C . LYS A 1 71 ? 8.742 4.425 23.803 1.00 88.94 71 LYS A C 1
ATOM 534 O O . LYS A 1 71 ? 9.643 5.171 23.426 1.00 88.94 71 LYS A O 1
ATOM 539 N N . GLY A 1 72 ? 7.837 4.788 24.713 1.00 79.12 72 GLY A N 1
ATOM 540 C CA . GLY A 1 72 ? 7.800 6.134 25.301 1.00 79.12 72 GLY A CA 1
ATOM 541 C C . GLY A 1 72 ? 7.662 7.212 24.223 1.00 79.12 72 GLY A C 1
ATOM 542 O O . GLY A 1 72 ? 6.881 7.037 23.289 1.00 79.12 72 GLY A O 1
ATOM 543 N N . ASP A 1 73 ? 8.468 8.271 24.321 1.00 74.94 73 ASP A N 1
ATOM 544 C CA . ASP A 1 73 ? 8.484 9.376 23.348 1.00 74.94 73 ASP A CA 1
ATOM 545 C C . ASP A 1 73 ? 9.254 9.044 22.063 1.00 74.94 73 ASP A C 1
ATOM 547 O O . ASP A 1 73 ? 9.205 9.783 21.081 1.00 74.94 73 ASP A O 1
ATOM 551 N N . THR A 1 74 ? 9.964 7.912 22.035 1.00 73.19 74 THR A N 1
ATOM 552 C CA . THR A 1 74 ? 10.595 7.438 20.805 1.00 73.19 74 THR A CA 1
ATOM 553 C C . THR A 1 74 ? 9.569 6.678 19.976 1.00 73.19 74 THR A C 1
ATOM 555 O O . THR A 1 74 ? 8.899 5.764 20.460 1.00 73.19 74 THR A O 1
ATOM 558 N N . HIS A 1 75 ? 9.495 6.973 18.680 1.00 83.81 75 HIS A N 1
ATOM 559 C CA . HIS A 1 75 ? 8.698 6.173 17.750 1.00 83.81 75 HIS A CA 1
ATOM 560 C C . HIS A 1 75 ? 9.316 4.799 17.462 1.00 83.81 75 HIS A C 1
ATOM 562 O O . HIS A 1 75 ? 8.871 4.146 16.530 1.00 83.81 75 HIS A O 1
ATOM 568 N N . ALA A 1 76 ? 10.299 4.331 18.239 1.00 88.94 76 ALA A N 1
ATOM 569 C CA . ALA A 1 76 ? 10.836 2.979 18.140 1.00 88.94 76 ALA A CA 1
ATOM 570 C C . ALA A 1 76 ? 9.839 1.948 18.688 1.00 88.94 76 ALA A C 1
ATOM 572 O O . ALA A 1 76 ? 9.072 2.227 19.612 1.00 88.94 76 ALA A O 1
ATOM 573 N N . LYS A 1 77 ? 9.858 0.736 18.134 1.00 92.75 77 LYS A N 1
ATOM 574 C CA . LYS A 1 77 ? 8.911 -0.313 18.506 1.00 92.75 77 LYS A CA 1
ATOM 575 C C . LYS A 1 77 ? 9.278 -0.948 19.840 1.00 92.75 77 LYS A C 1
ATOM 577 O O . LYS A 1 77 ? 10.409 -1.374 20.060 1.00 92.75 77 LYS A O 1
ATOM 582 N N . ASN A 1 78 ? 8.293 -1.087 20.717 1.00 94.94 78 ASN A N 1
ATOM 583 C CA . ASN A 1 78 ? 8.369 -1.958 21.878 1.00 94.94 78 ASN A CA 1
ATOM 584 C C . ASN A 1 78 ? 7.842 -3.345 21.489 1.00 94.94 78 ASN A C 1
ATOM 586 O O . ASN A 1 78 ? 6.629 -3.555 21.437 1.00 94.94 78 ASN A O 1
ATOM 590 N N . GLU A 1 79 ? 8.742 -4.286 21.199 1.00 94.56 79 GLU A N 1
ATOM 591 C CA . GLU A 1 79 ? 8.372 -5.625 20.717 1.00 94.56 79 GLU A CA 1
ATOM 592 C C . GLU A 1 79 ? 7.500 -6.399 21.716 1.00 94.56 79 GLU A C 1
ATOM 594 O O . GLU A 1 79 ? 6.455 -6.934 21.345 1.00 94.56 79 GLU A O 1
ATOM 599 N N . SER A 1 80 ? 7.868 -6.396 23.001 1.00 95.31 80 SER A N 1
ATOM 600 C CA . SER A 1 80 ? 7.118 -7.109 24.045 1.00 95.31 80 SER A CA 1
ATOM 601 C C . SER A 1 80 ? 5.704 -6.545 24.225 1.00 95.31 80 SER A C 1
ATOM 603 O O . SER A 1 80 ? 4.716 -7.290 24.233 1.00 95.31 80 SER A O 1
ATOM 605 N N . ALA A 1 81 ? 5.578 -5.215 24.278 1.00 94.94 81 ALA A N 1
ATOM 606 C CA . ALA A 1 81 ? 4.275 -4.566 24.390 1.00 94.94 81 ALA A CA 1
ATOM 607 C C . ALA A 1 81 ? 3.440 -4.732 23.112 1.00 94.94 81 ALA A C 1
ATOM 609 O O . ALA A 1 81 ? 2.231 -4.937 23.203 1.00 94.94 81 ALA A O 1
ATOM 610 N N . SER A 1 82 ? 4.069 -4.704 21.931 1.00 96.06 82 SER A N 1
ATOM 611 C CA . SER A 1 82 ? 3.389 -4.942 20.650 1.00 96.06 82 SER A CA 1
ATOM 612 C C . SER A 1 82 ? 2.836 -6.364 20.570 1.00 96.06 82 SER A C 1
ATOM 614 O O . SER A 1 82 ? 1.679 -6.555 20.191 1.00 96.06 82 SER A O 1
ATOM 616 N N . LYS A 1 83 ? 3.621 -7.363 20.997 1.00 96.00 83 LYS A N 1
ATOM 617 C CA . LYS A 1 83 ? 3.190 -8.764 21.076 1.00 96.00 83 LYS A CA 1
ATOM 618 C C . LYS A 1 83 ? 2.015 -8.931 22.040 1.00 96.00 83 LYS A C 1
ATOM 620 O O . LYS A 1 83 ? 0.967 -9.424 21.634 1.00 96.00 83 LYS A O 1
ATOM 625 N N . THR A 1 84 ? 2.152 -8.432 23.268 1.00 96.75 84 THR A N 1
ATOM 626 C CA . THR A 1 84 ? 1.093 -8.486 24.294 1.00 96.75 84 THR A CA 1
ATOM 627 C C . THR A 1 84 ? -0.188 -7.792 23.823 1.00 96.75 84 THR A C 1
ATOM 629 O O . THR A 1 84 ? -1.297 -8.298 24.008 1.00 96.75 84 THR A O 1
ATOM 632 N N . SER A 1 85 ? -0.052 -6.630 23.176 1.00 96.44 85 SER A N 1
ATOM 633 C CA . SER A 1 85 ? -1.181 -5.895 22.605 1.00 96.44 85 SER A CA 1
ATOM 634 C C . SER A 1 85 ? -1.883 -6.708 21.516 1.00 96.44 85 SER A C 1
ATOM 636 O O . SER A 1 85 ? -3.112 -6.796 21.521 1.00 96.44 85 SER A O 1
ATOM 638 N N . GLY A 1 86 ? -1.114 -7.350 20.632 1.00 96.88 86 GLY A N 1
ATOM 639 C CA . GLY A 1 86 ? -1.631 -8.234 19.591 1.00 96.88 86 GLY A CA 1
ATOM 640 C C . GLY A 1 86 ? -2.372 -9.442 20.151 1.00 96.88 86 GLY A C 1
ATOM 641 O O . GLY A 1 86 ? -3.516 -9.677 19.774 1.00 96.88 86 GLY A O 1
ATOM 642 N N . GLU A 1 87 ? -1.783 -10.164 21.103 1.00 97.19 87 GLU A N 1
ATOM 643 C CA . GLU A 1 87 ? -2.419 -11.318 21.756 1.00 97.19 87 GLU A CA 1
ATOM 644 C C . GLU A 1 87 ? -3.747 -10.935 22.416 1.00 97.19 87 GLU A C 1
ATOM 646 O O . GLU A 1 87 ? -4.765 -11.601 22.220 1.00 97.19 87 GLU A O 1
ATOM 651 N N . ARG A 1 88 ? -3.776 -9.805 23.132 1.00 97.06 88 ARG A N 1
ATOM 652 C CA . ARG A 1 88 ? -5.002 -9.271 23.735 1.00 97.06 88 ARG A CA 1
ATOM 653 C C . ARG A 1 88 ? -6.047 -8.901 22.681 1.00 97.06 88 ARG A C 1
ATOM 655 O O . ARG A 1 88 ? -7.228 -9.173 22.884 1.00 97.06 88 ARG A O 1
ATOM 662 N N . PHE A 1 89 ? -5.632 -8.287 21.575 1.00 97.75 89 PHE A N 1
ATOM 663 C CA . PHE A 1 89 ? -6.528 -7.917 20.480 1.00 97.75 89 PHE A CA 1
ATOM 664 C C . PHE A 1 89 ? -7.159 -9.150 19.826 1.00 97.75 89 PHE A C 1
ATOM 666 O O . PHE A 1 89 ? -8.377 -9.200 19.666 1.00 97.75 89 PHE A O 1
ATOM 673 N N . LEU A 1 90 ? -6.350 -10.163 19.502 1.00 97.31 90 LEU A N 1
ATOM 674 C CA . LEU A 1 90 ? -6.817 -11.413 18.898 1.00 97.31 90 LEU A CA 1
ATOM 675 C C . LEU A 1 90 ? -7.749 -12.177 19.842 1.00 97.31 90 LEU A C 1
ATOM 677 O O . LEU A 1 90 ? -8.836 -12.582 19.432 1.00 97.31 90 LEU A O 1
ATOM 681 N N . LYS A 1 91 ? -7.380 -12.281 21.125 1.00 97.19 91 LYS A N 1
ATOM 682 C CA . LYS A 1 91 ? -8.219 -12.901 22.158 1.00 97.19 91 LYS A CA 1
ATOM 683 C C . LYS A 1 91 ? -9.562 -12.189 22.302 1.00 97.19 91 LYS A C 1
ATOM 685 O O . LYS A 1 91 ? -10.591 -12.844 22.399 1.00 97.19 91 LYS A O 1
ATOM 690 N N . ALA A 1 92 ? -9.572 -10.856 22.304 1.00 96.19 92 ALA A N 1
ATOM 691 C CA . ALA A 1 92 ? -10.810 -10.097 22.443 1.00 96.19 92 ALA A CA 1
ATOM 692 C C . ALA A 1 92 ? -11.752 -10.268 21.243 1.00 96.19 92 ALA A C 1
ATOM 694 O O . ALA A 1 92 ? -12.964 -10.243 21.434 1.00 96.19 92 ALA A O 1
ATOM 695 N N . LEU A 1 93 ? -11.209 -10.433 20.033 1.00 95.19 93 LEU A N 1
ATOM 696 C CA . LEU A 1 93 ? -11.987 -10.699 18.820 1.00 95.19 93 LEU A CA 1
ATOM 697 C C . LEU A 1 93 ? -12.387 -12.171 18.647 1.00 95.19 93 LEU A C 1
ATOM 699 O O . LEU A 1 93 ? -13.050 -12.479 17.656 1.00 95.19 93 LEU A O 1
ATOM 703 N N . ASP A 1 94 ? -11.977 -13.050 19.563 1.00 95.81 94 ASP A N 1
ATOM 704 C CA . ASP A 1 94 ? -12.165 -14.500 19.473 1.00 95.81 94 ASP A CA 1
ATOM 705 C C . ASP A 1 94 ? -11.649 -15.082 18.143 1.00 95.81 94 ASP A C 1
ATOM 707 O O . ASP A 1 94 ? -12.336 -15.788 17.406 1.00 95.81 94 ASP A O 1
ATOM 711 N N . VAL A 1 95 ? -10.417 -14.710 17.779 1.00 95.88 95 VAL A N 1
ATOM 712 C CA . VAL A 1 95 ? -9.740 -15.202 16.571 1.00 95.88 95 VAL A CA 1
ATOM 713 C C . VAL A 1 95 ? -8.404 -15.8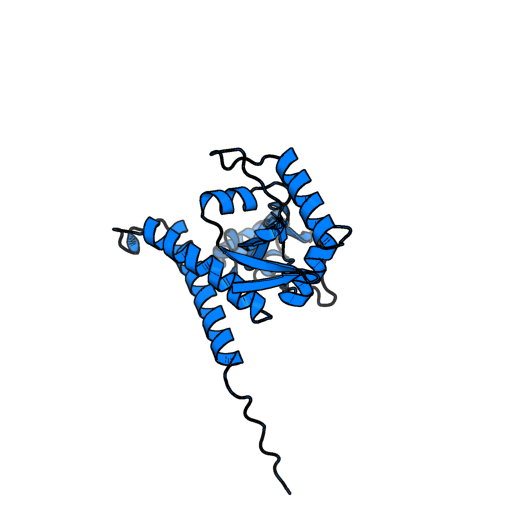43 16.902 1.00 95.88 95 VAL A C 1
ATOM 715 O O . VAL A 1 95 ? -7.734 -15.482 17.868 1.00 95.88 95 VAL A O 1
ATOM 718 N N . ARG A 1 96 ? -7.982 -16.781 16.051 1.00 92.69 96 ARG A N 1
ATOM 719 C CA . ARG A 1 96 ? -6.754 -17.557 16.263 1.00 92.69 96 ARG A CA 1
ATOM 720 C C . ARG A 1 96 ? -5.509 -16.819 15.792 1.00 92.69 96 ARG A C 1
ATOM 722 O O . ARG A 1 96 ? -4.420 -17.070 16.294 1.00 92.69 96 ARG A O 1
ATOM 729 N N . SER A 1 97 ? -5.652 -15.949 14.795 1.00 94.81 97 SER A N 1
ATOM 730 C CA . SER A 1 97 ? -4.510 -15.342 14.120 1.00 94.81 97 SER A CA 1
ATOM 731 C C . SER A 1 97 ? -4.824 -13.970 13.529 1.00 94.81 97 SER A C 1
ATOM 733 O O . SER A 1 97 ? -5.976 -13.622 13.261 1.00 94.81 97 SER A O 1
ATOM 735 N N . SER A 1 98 ? -3.772 -13.202 13.237 1.00 92.94 98 SER A N 1
ATOM 736 C CA . SER A 1 98 ? -3.876 -11.971 12.447 1.00 92.94 98 SER A CA 1
ATOM 737 C C . SER A 1 98 ? -4.475 -12.221 11.058 1.00 92.94 98 SER A C 1
ATOM 739 O O . SER A 1 98 ? -5.186 -11.359 10.546 1.00 92.94 98 SER A O 1
ATOM 741 N N . LEU A 1 99 ? -4.274 -13.407 10.470 1.00 92.56 99 LEU A N 1
ATOM 742 C CA . LEU A 1 99 ? -4.874 -13.784 9.187 1.00 92.56 99 LEU A CA 1
ATOM 743 C C . LEU A 1 99 ? -6.405 -13.808 9.247 1.00 92.56 99 LEU A C 1
ATOM 745 O O . LEU A 1 99 ? -7.057 -13.419 8.280 1.00 92.56 99 LEU A O 1
ATOM 749 N N . ASP A 1 100 ? -6.995 -14.218 10.368 1.00 93.69 100 ASP A N 1
ATOM 750 C CA . ASP A 1 100 ? -8.452 -14.215 10.536 1.00 93.69 100 ASP A CA 1
ATOM 751 C C . ASP A 1 100 ? -9.000 -12.787 10.594 1.00 93.69 100 ASP A C 1
ATOM 753 O O . ASP A 1 100 ? -10.026 -12.484 9.978 1.00 93.69 100 ASP A O 1
ATOM 757 N N . VAL A 1 101 ? -8.259 -11.878 11.239 1.00 93.25 101 VAL A N 1
ATOM 758 C CA . VAL A 1 101 ? -8.570 -10.444 11.207 1.00 93.25 101 VAL A CA 1
ATOM 759 C C . VAL A 1 101 ? -8.466 -9.913 9.780 1.00 93.25 101 VAL A C 1
ATOM 761 O O . VAL A 1 101 ? -9.385 -9.248 9.310 1.00 93.25 101 VAL A O 1
ATOM 764 N N . LEU A 1 102 ? -7.401 -10.248 9.048 1.00 92.69 102 LEU A N 1
ATOM 765 C CA . LEU A 1 102 ? -7.225 -9.819 7.658 1.00 92.69 102 LEU A CA 1
ATOM 766 C C . LEU A 1 102 ? -8.327 -10.350 6.733 1.00 92.69 102 LEU A C 1
ATOM 768 O O . LEU A 1 102 ? -8.787 -9.616 5.860 1.00 92.69 102 LEU A O 1
ATOM 772 N N . LYS A 1 103 ? -8.822 -11.575 6.948 1.00 92.25 103 LYS A N 1
ATOM 773 C CA . LYS A 1 103 ? -9.993 -12.114 6.234 1.00 92.25 103 LYS A CA 1
ATOM 774 C C . LYS A 1 103 ? -11.258 -11.312 6.541 1.00 92.25 103 LYS A C 1
ATOM 776 O O . LYS A 1 103 ? -12.005 -10.982 5.622 1.00 92.25 103 LYS A O 1
ATOM 781 N N . ALA A 1 104 ? -11.503 -10.966 7.806 1.00 92.06 104 ALA A N 1
ATOM 782 C CA . ALA A 1 104 ? -12.630 -10.109 8.181 1.00 92.06 104 ALA A CA 1
ATOM 783 C C . ALA A 1 104 ? -12.512 -8.710 7.549 1.00 92.06 104 ALA A C 1
ATOM 785 O O . ALA A 1 104 ? -13.476 -8.203 6.975 1.00 92.06 104 ALA A O 1
ATOM 786 N N . MET A 1 105 ? -11.310 -8.129 7.560 1.00 92.19 105 MET A N 1
ATOM 787 C CA . MET A 1 105 ? -11.015 -6.856 6.904 1.00 92.19 105 MET A CA 1
ATOM 788 C C . MET A 1 105 ? -11.215 -6.931 5.389 1.00 92.19 105 MET A C 1
ATOM 790 O O . MET A 1 105 ? -11.790 -6.015 4.814 1.00 92.19 105 MET A O 1
ATOM 794 N N . ALA A 1 106 ? -10.816 -8.024 4.735 1.00 92.12 106 ALA A N 1
ATOM 795 C CA . ALA A 1 106 ? -11.044 -8.228 3.306 1.00 92.12 106 ALA A CA 1
ATOM 796 C C . ALA A 1 106 ? -12.539 -8.305 2.955 1.00 92.12 106 ALA A C 1
ATOM 798 O O . ALA A 1 106 ? -12.939 -7.798 1.912 1.00 92.12 106 ALA A O 1
ATOM 799 N N . ARG A 1 107 ? -13.387 -8.864 3.829 1.00 92.44 107 ARG A N 1
ATOM 800 C CA . ARG A 1 107 ? -14.852 -8.833 3.645 1.00 92.44 107 ARG A CA 1
ATOM 801 C C . ARG A 1 107 ? -15.418 -7.417 3.776 1.00 92.44 107 ARG A C 1
ATOM 803 O O . ARG A 1 107 ? -16.317 -7.051 3.030 1.00 92.44 107 ARG A O 1
ATOM 810 N N . LEU A 1 108 ? -14.885 -6.616 4.701 1.00 92.75 108 LEU A N 1
ATOM 811 C CA . LEU A 1 108 ? -15.354 -5.250 4.958 1.00 92.75 108 LEU A CA 1
ATOM 812 C C . LEU A 1 108 ? -14.865 -4.240 3.905 1.00 92.75 108 LEU A C 1
ATOM 814 O O . LEU A 1 108 ? -15.610 -3.358 3.468 1.00 92.75 108 LEU A O 1
ATOM 818 N N . LEU A 1 109 ? -13.593 -4.331 3.525 1.00 93.38 109 LEU A N 1
ATOM 819 C CA . LEU A 1 109 ? -12.904 -3.354 2.680 1.00 93.38 109 LEU A CA 1
ATOM 820 C C . LEU A 1 109 ? -12.756 -3.812 1.227 1.00 93.38 109 LEU A C 1
ATOM 822 O O . LEU A 1 109 ? -12.404 -3.004 0.366 1.00 93.38 109 LEU A O 1
ATOM 826 N N . GLY A 1 110 ? -13.016 -5.088 0.953 1.00 91.31 110 GLY A N 1
ATOM 827 C CA . GLY A 1 110 ? -12.592 -5.748 -0.271 1.00 91.31 110 GLY A CA 1
ATOM 828 C C . GLY A 1 110 ? -11.104 -6.105 -0.249 1.00 91.31 110 GLY A C 1
ATOM 829 O O . GLY A 1 110 ? -10.331 -5.665 0.609 1.00 91.31 110 GLY A O 1
ATOM 830 N N . MET A 1 111 ? -10.706 -6.893 -1.243 1.00 91.06 111 MET A N 1
ATOM 831 C CA . MET A 1 111 ? -9.312 -7.189 -1.559 1.00 91.06 111 MET A CA 1
ATOM 832 C C . MET A 1 111 ? -9.051 -6.738 -2.998 1.00 91.06 111 MET A C 1
ATOM 834 O O . MET A 1 111 ? -9.427 -7.440 -3.938 1.00 91.06 111 MET A O 1
ATOM 838 N N . PRO A 1 112 ? -8.509 -5.526 -3.201 1.00 91.50 112 PRO A N 1
ATOM 839 C CA . PRO A 1 112 ? -8.153 -5.068 -4.532 1.00 91.50 112 PRO A CA 1
ATOM 840 C C . PRO A 1 112 ? -7.074 -5.958 -5.157 1.00 91.50 112 PRO A C 1
ATOM 842 O O . PRO A 1 112 ? -6.330 -6.647 -4.464 1.00 91.50 112 PRO A O 1
ATOM 845 N N . GLN A 1 113 ? -6.975 -5.922 -6.480 1.00 93.31 113 GLN A N 1
ATOM 846 C CA . GLN A 1 113 ? -5.952 -6.634 -7.238 1.00 93.31 113 GLN A CA 1
ATOM 847 C C . GLN A 1 113 ? -5.485 -5.765 -8.402 1.00 93.31 113 GLN A C 1
ATOM 849 O O . GLN A 1 113 ? -6.246 -4.914 -8.878 1.00 93.31 113 GLN A O 1
ATOM 854 N N . LYS A 1 114 ? -4.254 -5.981 -8.860 1.00 94.31 114 LYS A N 1
ATOM 855 C CA . LYS A 1 114 ? -3.668 -5.252 -9.986 1.00 94.31 114 LYS A CA 1
ATOM 856 C C . LYS A 1 114 ? -2.925 -6.214 -10.905 1.00 94.31 114 LYS A C 1
ATOM 858 O O . LYS A 1 114 ? -2.073 -6.971 -10.455 1.00 94.31 114 LYS A O 1
ATOM 863 N N . THR A 1 115 ? -3.271 -6.196 -12.187 1.00 95.00 115 THR A N 1
ATOM 864 C CA . THR A 1 115 ? -2.524 -6.913 -13.226 1.00 95.00 115 THR A CA 1
ATOM 865 C C . THR A 1 115 ? -1.156 -6.277 -13.418 1.00 95.00 115 THR A C 1
ATOM 867 O O . THR A 1 115 ? -1.009 -5.064 -13.229 1.00 95.00 115 THR A O 1
ATOM 870 N N . LEU A 1 116 ? -0.174 -7.085 -13.814 1.00 94.44 116 LEU A N 1
ATOM 871 C CA . LEU A 1 116 ? 1.155 -6.575 -14.121 1.00 94.44 116 LEU A CA 1
ATOM 872 C C . LEU A 1 116 ? 1.081 -5.543 -15.267 1.00 94.44 116 LEU A C 1
ATOM 874 O O . LEU A 1 116 ? 0.328 -5.754 -16.224 1.00 94.44 116 LEU A O 1
ATOM 878 N N . PRO A 1 117 ? 1.800 -4.416 -15.149 1.00 94.81 117 PRO A N 1
ATOM 879 C CA . PRO A 1 117 ? 1.884 -3.406 -16.201 1.00 94.81 117 PRO A CA 1
ATOM 880 C C . PRO A 1 117 ? 2.599 -3.950 -17.445 1.00 94.81 117 PRO A C 1
ATOM 882 O O . PRO A 1 117 ? 3.641 -4.595 -17.335 1.00 94.81 117 PRO A O 1
ATOM 885 N N . LYS A 1 118 ? 2.040 -3.661 -18.624 1.00 95.06 118 LYS A N 1
ATOM 886 C CA . LYS A 1 118 ? 2.618 -4.020 -19.933 1.00 95.06 118 LYS A CA 1
ATOM 887 C C . LYS A 1 118 ? 3.665 -3.016 -20.404 1.00 95.06 118 LYS A C 1
ATOM 889 O O . LYS A 1 118 ? 4.376 -3.259 -21.367 1.00 95.06 118 LYS A O 1
ATOM 894 N N . GLU A 1 119 ? 3.779 -1.890 -19.713 1.00 95.69 119 GLU A N 1
ATOM 895 C CA . GLU A 1 119 ? 4.718 -0.812 -20.000 1.00 95.69 119 GLU A CA 1
ATOM 896 C C . GLU A 1 119 ? 6.187 -1.287 -19.954 1.00 95.69 119 GLU A C 1
ATOM 898 O O . GLU A 1 119 ? 7.046 -0.656 -20.558 1.00 95.69 119 GLU A O 1
ATOM 903 N N . PHE A 1 120 ? 6.469 -2.429 -19.311 1.00 96.44 120 PHE A N 1
ATOM 904 C CA . PHE A 1 120 ? 7.792 -3.068 -19.276 1.00 96.44 120 PHE A CA 1
ATOM 905 C C . PHE A 1 120 ? 7.999 -4.163 -20.336 1.00 96.44 120 PHE A C 1
ATOM 907 O O . PHE A 1 120 ? 9.112 -4.666 -20.473 1.00 96.44 120 PHE A O 1
ATOM 914 N N . ASP A 1 121 ? 6.967 -4.542 -21.102 1.00 96.69 121 ASP A N 1
ATOM 915 C CA . ASP A 1 121 ? 7.079 -5.559 -22.158 1.00 96.69 121 ASP A CA 1
ATOM 916 C C . ASP A 1 121 ? 8.181 -5.258 -23.196 1.00 96.69 121 ASP A C 1
ATOM 918 O O . ASP A 1 121 ? 8.845 -6.210 -23.608 1.00 96.69 121 ASP A O 1
ATOM 922 N N . PRO A 1 122 ? 8.456 -3.991 -23.584 1.00 97.12 122 PRO A N 1
ATOM 923 C CA . PRO A 1 122 ? 9.547 -3.679 -24.508 1.00 97.12 122 PRO A CA 1
ATOM 924 C C . PRO A 1 122 ? 10.941 -4.117 -24.038 1.00 97.12 122 PRO A C 1
ATOM 926 O O . PRO A 1 122 ? 11.813 -4.297 -24.876 1.00 97.12 122 PRO A O 1
ATOM 929 N N . LEU A 1 123 ? 11.165 -4.310 -22.732 1.00 96.94 123 LEU A N 1
ATOM 930 C CA . LEU A 1 123 ? 12.456 -4.767 -22.199 1.00 96.94 123 LEU A CA 1
ATOM 931 C C . LEU A 1 123 ? 12.699 -6.263 -22.442 1.00 96.94 123 LEU A C 1
ATOM 933 O O . LEU A 1 123 ? 13.844 -6.708 -22.438 1.00 96.94 123 LEU A O 1
ATOM 937 N N . LYS A 1 124 ? 11.635 -7.047 -22.660 1.00 97.38 124 LYS A N 1
ATOM 938 C CA . LYS A 1 124 ? 11.703 -8.513 -22.729 1.00 97.38 124 LYS A CA 1
ATOM 939 C C . LYS A 1 124 ? 12.682 -9.074 -23.770 1.00 97.38 124 LYS A C 1
ATOM 941 O O . LYS A 1 124 ? 13.343 -10.060 -23.445 1.00 97.38 124 LYS A O 1
ATOM 946 N N . PRO A 1 125 ? 12.802 -8.505 -24.986 1.00 96.75 125 PRO A N 1
ATOM 947 C CA . PRO A 1 125 ? 13.717 -9.039 -25.993 1.00 96.75 125 PRO A CA 1
ATOM 948 C C . PRO A 1 125 ? 15.198 -8.801 -25.668 1.00 96.75 125 PRO A C 1
ATOM 950 O O . PRO A 1 125 ? 16.048 -9.507 -26.198 1.00 96.75 125 PRO A O 1
ATOM 953 N N . VAL A 1 126 ? 15.511 -7.814 -24.821 1.00 97.69 126 VAL A N 1
ATOM 954 C CA . VAL A 1 126 ? 16.880 -7.290 -24.660 1.00 97.69 126 VAL A CA 1
ATOM 955 C C . VAL A 1 126 ? 17.451 -7.460 -23.251 1.00 97.69 126 VAL A C 1
ATOM 957 O O . VAL A 1 126 ? 18.662 -7.339 -23.067 1.00 97.69 126 VAL A O 1
ATOM 960 N N . ALA A 1 127 ? 16.613 -7.735 -22.247 1.00 97.88 127 ALA A N 1
ATOM 961 C CA . ALA A 1 127 ? 17.051 -7.835 -20.861 1.00 97.88 127 ALA A CA 1
ATOM 962 C C . ALA A 1 127 ? 16.169 -8.744 -19.996 1.00 97.88 127 ALA A C 1
ATOM 964 O O . ALA A 1 127 ? 14.947 -8.793 -20.143 1.00 97.88 127 ALA A O 1
ATOM 965 N N . SER A 1 128 ? 16.800 -9.391 -19.018 1.00 98.44 128 SER A N 1
ATOM 966 C CA . SER A 1 128 ? 16.152 -10.045 -17.881 1.00 98.44 128 SER A CA 1
ATOM 967 C C . SER A 1 128 ? 15.910 -9.029 -16.767 1.00 98.44 128 SER A C 1
ATOM 969 O O . SER A 1 128 ? 16.776 -8.202 -16.465 1.00 98.44 128 SER A O 1
ATOM 971 N N . PHE A 1 129 ? 14.763 -9.096 -16.095 1.00 98.12 129 PHE A N 1
ATOM 972 C CA . PHE A 1 129 ? 14.419 -8.130 -15.049 1.00 98.12 129 PHE A CA 1
ATOM 973 C C . PHE A 1 129 ? 13.483 -8.684 -13.978 1.00 98.12 129 PHE A C 1
ATOM 975 O O . PHE A 1 129 ? 12.684 -9.591 -14.214 1.00 98.12 129 PHE A O 1
ATOM 982 N N . THR A 1 130 ? 13.540 -8.060 -12.806 1.00 98.00 130 THR A N 1
ATOM 983 C CA . THR A 1 130 ? 12.581 -8.252 -11.717 1.00 98.00 130 THR A CA 1
ATOM 984 C C . THR A 1 130 ? 11.641 -7.058 -11.667 1.00 98.00 130 THR A C 1
ATOM 986 O O . THR A 1 130 ? 12.090 -5.918 -11.592 1.00 98.00 130 THR A O 1
ATOM 989 N N . LEU A 1 131 ? 10.329 -7.293 -11.678 1.00 97.38 131 LEU A N 1
ATOM 990 C CA . LEU A 1 131 ? 9.349 -6.254 -11.374 1.00 97.38 131 LEU A CA 1
ATOM 991 C C . LEU A 1 131 ? 9.133 -6.175 -9.870 1.00 97.38 131 LEU A C 1
ATOM 993 O O . LEU A 1 131 ? 8.658 -7.123 -9.235 1.00 97.38 131 LEU A O 1
ATOM 997 N N . LYS A 1 132 ? 9.416 -4.997 -9.328 1.00 96.12 132 LYS A N 1
ATOM 998 C CA . LYS A 1 132 ? 9.142 -4.620 -7.950 1.00 96.12 132 LYS A CA 1
ATOM 999 C C . LYS A 1 132 ? 7.874 -3.801 -7.889 1.00 96.12 132 LYS A C 1
ATOM 1001 O O . LYS A 1 132 ? 7.628 -2.922 -8.714 1.00 96.12 132 LYS A O 1
ATOM 1006 N N . MET A 1 133 ? 7.069 -4.078 -6.880 1.00 96.50 133 MET A N 1
ATOM 1007 C CA . MET A 1 133 ? 5.815 -3.393 -6.641 1.00 96.50 133 MET A CA 1
ATOM 1008 C C . MET A 1 133 ? 5.877 -2.662 -5.301 1.00 96.50 133 MET A C 1
ATOM 1010 O O . MET A 1 133 ? 6.201 -3.259 -4.272 1.00 96.50 133 MET A O 1
ATOM 1014 N N . HIS A 1 134 ? 5.535 -1.377 -5.331 1.00 95.69 134 HIS A N 1
ATOM 1015 C CA . HIS A 1 134 ? 5.370 -0.518 -4.165 1.00 95.69 134 HIS A CA 1
ATOM 1016 C C . HIS A 1 134 ? 3.887 -0.318 -3.875 1.00 95.69 134 HIS A C 1
ATOM 1018 O O . HIS A 1 134 ? 3.145 0.066 -4.776 1.00 95.69 134 HIS A O 1
ATOM 1024 N N . VAL A 1 135 ? 3.442 -0.500 -2.636 1.00 95.69 135 VAL A N 1
ATOM 1025 C CA . VAL A 1 135 ? 2.071 -0.169 -2.227 1.00 95.69 135 VAL A CA 1
ATOM 1026 C C . VAL A 1 135 ? 2.086 0.995 -1.250 1.00 95.69 135 VAL A C 1
ATOM 1028 O O . VAL A 1 135 ? 2.535 0.863 -0.110 1.00 95.69 135 VAL A O 1
ATOM 1031 N N . GLU A 1 136 ? 1.508 2.121 -1.664 1.00 95.00 136 GLU A N 1
ATOM 1032 C CA . GLU A 1 136 ? 1.230 3.225 -0.751 1.00 95.00 136 GLU A CA 1
ATOM 1033 C C . GLU A 1 136 ? -0.025 2.890 0.062 1.00 95.00 136 GLU A C 1
ATOM 1035 O O . GLU A 1 136 ? -1.125 2.734 -0.479 1.00 95.00 136 GLU A O 1
ATOM 1040 N N . HIS A 1 137 ? 0.147 2.762 1.378 1.00 95.62 137 HIS A N 1
ATOM 1041 C CA . HIS A 1 137 ? -0.929 2.430 2.303 1.00 95.62 137 HIS A CA 1
ATOM 1042 C C . HIS A 1 137 ? -1.430 3.667 3.053 1.00 95.62 137 HIS A C 1
ATOM 1044 O O . HIS A 1 137 ? -0.659 4.435 3.631 1.00 95.62 137 HIS A O 1
ATOM 1050 N N . SER A 1 138 ? -2.750 3.795 3.151 1.00 96.31 138 SER A N 1
ATOM 1051 C CA . SER A 1 138 ? -3.384 4.590 4.200 1.00 96.31 138 SER A CA 1
ATOM 1052 C C . SER A 1 138 ? -3.270 3.841 5.528 1.00 96.31 138 SER A C 1
ATOM 1054 O O . SER A 1 138 ? -3.781 2.726 5.645 1.00 96.31 138 SER A O 1
ATOM 1056 N N . VAL A 1 139 ? -2.623 4.443 6.529 1.00 96.94 139 VAL A N 1
ATOM 1057 C CA . VAL A 1 139 ? -2.485 3.858 7.873 1.00 96.94 139 VAL A CA 1
ATOM 1058 C C . VAL A 1 139 ? -3.508 4.489 8.811 1.00 96.94 139 VAL A C 1
ATOM 1060 O O . VAL A 1 139 ? -3.570 5.711 8.960 1.00 96.94 139 VAL A O 1
ATOM 1063 N N . LEU A 1 140 ? -4.318 3.645 9.443 1.00 97.81 140 LEU A N 1
ATOM 1064 C CA . LEU A 1 140 ? -5.409 4.041 10.327 1.00 97.81 140 LEU A CA 1
ATOM 1065 C C . LEU A 1 140 ? -5.300 3.327 11.662 1.00 97.81 140 LEU A C 1
ATOM 1067 O O . LEU A 1 140 ? -4.948 2.154 11.713 1.00 97.81 140 LEU A O 1
ATOM 1071 N N . ARG A 1 141 ? -5.660 4.010 12.743 1.00 97.88 141 ARG A N 1
ATOM 1072 C CA . ARG A 1 141 ? -5.769 3.407 14.068 1.00 97.88 141 ARG A CA 1
ATOM 1073 C C . ARG A 1 141 ? -7.199 2.945 14.298 1.00 97.88 141 ARG A C 1
ATOM 1075 O O . ARG A 1 141 ? -8.136 3.726 14.153 1.00 97.88 141 ARG A O 1
ATOM 1082 N N . LEU A 1 142 ? -7.337 1.691 14.706 1.00 97.88 142 LEU A N 1
ATOM 1083 C CA . LEU A 1 142 ? -8.534 1.142 15.322 1.00 97.88 142 LEU A CA 1
ATOM 1084 C C . LEU A 1 142 ? -8.372 1.223 16.833 1.00 97.88 142 LEU A C 1
ATOM 1086 O O . LEU A 1 142 ? -7.402 0.685 17.368 1.00 97.88 142 LEU A O 1
ATOM 1090 N N . ARG A 1 143 ? -9.317 1.860 17.524 1.00 97.62 143 ARG A N 1
ATOM 1091 C CA . ARG A 1 143 ? -9.313 1.952 18.986 1.00 97.62 143 ARG A CA 1
ATOM 1092 C C . ARG A 1 143 ? -10.656 1.528 19.562 1.00 97.62 143 ARG A C 1
ATOM 1094 O O . ARG A 1 143 ? -11.704 1.991 19.126 1.00 97.62 143 ARG A O 1
ATOM 1101 N N . ASN A 1 144 ? -10.614 0.689 20.590 1.00 97.88 144 ASN A N 1
ATOM 1102 C CA . ASN A 1 144 ? -11.739 0.477 21.491 1.00 97.88 144 ASN A CA 1
ATOM 1103 C C . ASN A 1 144 ? -11.280 0.831 22.910 1.00 97.88 144 ASN A C 1
ATOM 1105 O O . ASN A 1 144 ? -10.523 0.083 23.528 1.00 97.88 144 ASN A O 1
ATOM 1109 N N . ALA A 1 145 ? -11.720 1.987 23.411 1.00 94.19 145 ALA A N 1
ATOM 1110 C CA . ALA A 1 145 ? -11.308 2.485 24.721 1.00 94.19 145 ALA A CA 1
ATOM 1111 C C . ALA A 1 145 ? -11.808 1.590 25.867 1.00 94.19 145 ALA A C 1
ATOM 1113 O O . ALA A 1 145 ? -11.031 1.266 26.758 1.00 94.19 145 ALA A O 1
ATOM 1114 N N . SER A 1 146 ? -13.062 1.123 25.798 1.00 94.38 146 SER A N 1
ATOM 1115 C CA . SER A 1 146 ? -13.689 0.316 26.859 1.00 94.38 146 SER A CA 1
ATOM 1116 C C . SER A 1 146 ? -12.959 -0.997 27.155 1.00 94.38 146 SER A C 1
ATOM 1118 O O . SER A 1 146 ? -12.946 -1.457 28.290 1.00 94.38 146 SER A O 1
ATOM 1120 N N . ARG A 1 147 ? -12.325 -1.593 26.139 1.00 93.50 147 ARG A N 1
ATOM 1121 C CA . ARG A 1 147 ? -11.576 -2.855 26.247 1.00 93.50 147 ARG A CA 1
ATOM 1122 C C . ARG A 1 147 ? -10.060 -2.659 26.177 1.00 93.50 147 ARG A C 1
ATOM 1124 O O . ARG A 1 147 ? -9.326 -3.640 26.109 1.00 93.50 147 ARG A O 1
ATOM 1131 N N . ASN A 1 148 ? -9.593 -1.407 26.157 1.00 94.44 148 ASN A N 1
ATOM 1132 C CA . ASN A 1 148 ? -8.191 -1.040 25.953 1.00 94.44 148 ASN A CA 1
ATOM 1133 C C . ASN A 1 148 ? -7.551 -1.757 24.742 1.00 94.44 148 ASN A C 1
ATOM 1135 O O . ASN A 1 148 ? -6.464 -2.326 24.841 1.00 94.44 148 ASN A O 1
ATOM 1139 N N . LEU A 1 149 ? -8.247 -1.782 23.600 1.00 97.00 149 LEU A N 1
ATOM 1140 C CA . LEU A 1 149 ? -7.770 -2.435 22.376 1.00 97.00 149 LEU A CA 1
ATOM 1141 C C . LEU A 1 149 ? -7.293 -1.405 21.359 1.00 97.00 149 LEU A C 1
ATOM 1143 O O . LEU A 1 149 ? -7.951 -0.384 21.137 1.00 97.00 149 LEU A O 1
ATOM 1147 N N . GLN A 1 150 ? -6.189 -1.730 20.692 1.00 96.56 150 GLN A N 1
ATOM 1148 C CA . GLN A 1 150 ? -5.635 -0.946 19.601 1.00 96.56 150 GLN A CA 1
ATOM 1149 C C . GLN A 1 150 ? -5.033 -1.856 18.532 1.00 96.56 150 GLN A C 1
ATOM 1151 O O . GLN A 1 150 ? -4.342 -2.822 18.848 1.00 96.56 150 GLN A O 1
ATOM 1156 N N . ALA A 1 151 ? -5.242 -1.489 17.273 1.00 97.44 151 ALA A N 1
ATOM 1157 C CA . ALA A 1 151 ? -4.478 -1.997 16.142 1.00 97.44 151 ALA A CA 1
ATOM 1158 C C . ALA A 1 151 ? -4.329 -0.899 15.086 1.00 97.44 151 ALA A C 1
ATOM 1160 O O . ALA A 1 151 ? -5.116 0.048 15.046 1.00 97.44 151 ALA A O 1
ATOM 1161 N N . TYR A 1 152 ? -3.346 -1.042 14.212 1.00 97.62 152 TYR A N 1
ATOM 1162 C CA . TYR A 1 152 ? -3.192 -0.224 13.021 1.00 97.62 152 TYR A CA 1
ATOM 1163 C C . TYR A 1 152 ? -3.567 -1.038 11.800 1.00 97.62 152 TYR A C 1
ATOM 1165 O O . TYR A 1 152 ? -3.076 -2.146 11.616 1.00 97.62 152 TYR A O 1
ATOM 1173 N N . VAL A 1 153 ? -4.436 -0.486 10.969 1.00 96.50 153 VAL A N 1
ATOM 1174 C CA . VAL A 1 153 ? -4.834 -1.068 9.692 1.00 96.50 153 VAL A CA 1
ATOM 1175 C C . VAL A 1 153 ? -4.127 -0.320 8.581 1.00 96.50 153 VAL A C 1
ATOM 1177 O O . VAL A 1 153 ? -4.085 0.910 8.579 1.00 96.50 153 VAL A O 1
ATOM 1180 N N . LEU A 1 154 ? -3.620 -1.078 7.619 1.00 96.62 154 LEU A N 1
ATOM 1181 C CA . LEU A 1 154 ? -3.021 -0.569 6.402 1.00 96.62 154 LEU A CA 1
ATOM 1182 C C . LEU A 1 154 ? -3.957 -0.889 5.240 1.00 96.62 154 LEU A C 1
ATOM 1184 O O . LEU A 1 154 ? -4.230 -2.057 4.966 1.00 96.62 154 LEU A O 1
ATOM 1188 N N . VAL A 1 155 ? -4.467 0.144 4.575 1.00 96.44 155 VAL A N 1
ATOM 1189 C CA . VAL A 1 155 ? -5.388 0.006 3.440 1.00 96.44 155 VAL A CA 1
ATOM 1190 C C . VAL A 1 155 ? -4.677 0.470 2.166 1.00 96.44 155 VAL A C 1
ATOM 1192 O O . VAL A 1 155 ? -4.284 1.637 2.112 1.00 96.44 155 VAL A O 1
ATOM 1195 N N . PRO A 1 156 ? -4.509 -0.392 1.146 1.00 96.00 156 PRO A N 1
ATOM 1196 C CA . PRO A 1 156 ? -3.873 -0.016 -0.114 1.00 96.00 156 PRO A CA 1
ATOM 1197 C C . PRO A 1 156 ? -4.590 1.154 -0.794 1.00 96.00 156 PRO A C 1
ATOM 1199 O O . PRO A 1 156 ? -5.803 1.104 -1.025 1.00 96.00 156 PRO A O 1
ATOM 1202 N N . GLY A 1 157 ? -3.829 2.202 -1.110 1.00 95.69 157 GLY A N 1
ATOM 1203 C CA . GLY A 1 157 ? -4.315 3.418 -1.754 1.00 95.69 157 GLY A CA 1
ATOM 1204 C C . GLY A 1 157 ? -3.866 3.542 -3.204 1.00 95.69 157 GLY A C 1
ATOM 1205 O O . GLY A 1 157 ? -4.673 3.779 -4.111 1.00 95.69 157 GLY A O 1
ATOM 1206 N N . GLN A 1 158 ? -2.571 3.324 -3.417 1.00 96.19 158 GLN A N 1
ATOM 1207 C CA . GLN A 1 158 ? -1.912 3.413 -4.714 1.00 96.19 158 GLN A CA 1
ATOM 1208 C C . GLN A 1 158 ? -0.881 2.301 -4.835 1.00 96.19 158 GLN A C 1
ATOM 1210 O O . GLN A 1 158 ? -0.375 1.790 -3.834 1.00 96.19 158 GLN A O 1
ATOM 1215 N N . VAL A 1 159 ? -0.577 1.925 -6.069 1.00 96.69 159 VAL A N 1
ATOM 1216 C CA . VAL A 1 159 ? 0.433 0.917 -6.368 1.00 96.69 159 VAL A CA 1
ATOM 1217 C C . VAL A 1 159 ? 1.353 1.415 -7.470 1.00 96.69 159 VAL A C 1
ATOM 1219 O O . VAL A 1 159 ? 0.884 1.850 -8.519 1.00 96.69 159 VAL A O 1
ATOM 1222 N N . GLY A 1 160 ? 2.651 1.362 -7.208 1.00 96.25 160 GLY A N 1
ATOM 1223 C CA . GLY A 1 160 ? 3.714 1.653 -8.155 1.00 96.25 160 GLY A CA 1
ATOM 1224 C C . GLY A 1 160 ? 4.414 0.388 -8.597 1.00 96.25 160 GLY A C 1
ATOM 1225 O O . GLY A 1 160 ? 4.507 -0.569 -7.82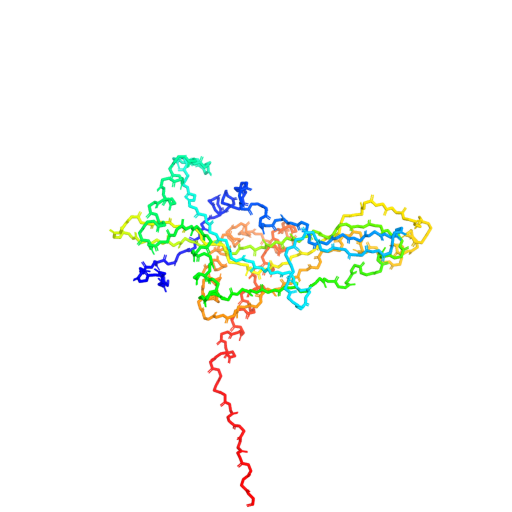8 1.00 96.25 160 GLY A O 1
ATOM 1226 N N . PHE A 1 161 ? 4.943 0.400 -9.810 1.00 97.25 161 PHE A N 1
ATOM 1227 C CA . PHE A 1 161 ? 5.832 -0.648 -10.290 1.00 97.25 161 PHE A CA 1
ATOM 1228 C C . PHE A 1 161 ? 7.128 -0.025 -10.767 1.00 97.25 161 PHE A C 1
ATOM 1230 O O . PHE A 1 161 ? 7.109 1.064 -11.323 1.00 97.25 161 PHE A O 1
ATOM 1237 N N . HIS A 1 162 ? 8.236 -0.719 -10.574 1.00 96.44 162 HIS A N 1
ATOM 1238 C CA . HIS A 1 162 ? 9.488 -0.428 -11.253 1.00 96.44 162 HIS A CA 1
ATOM 1239 C C . HIS A 1 162 ? 10.176 -1.745 -11.587 1.00 96.44 162 HIS A C 1
ATOM 1241 O O . HIS A 1 162 ? 9.861 -2.782 -11.000 1.00 96.44 162 HIS A O 1
ATOM 1247 N N . HIS A 1 163 ? 11.094 -1.706 -12.537 1.00 96.62 163 HIS A N 1
ATOM 1248 C CA . HIS A 1 163 ? 11.891 -2.864 -12.902 1.00 96.62 163 HIS A CA 1
ATOM 1249 C C . HIS A 1 163 ? 13.309 -2.710 -12.337 1.00 96.62 163 HIS A C 1
ATOM 1251 O O . HIS A 1 163 ? 13.804 -1.598 -12.163 1.00 96.62 163 HIS A O 1
ATOM 1257 N N . GLU A 1 164 ? 13.951 -3.835 -12.055 1.00 97.06 164 GLU A N 1
ATOM 1258 C CA . GLU A 1 164 ? 15.383 -3.942 -11.799 1.00 97.06 164 GLU A CA 1
ATOM 1259 C C . GLU A 1 164 ? 15.965 -4.865 -12.870 1.00 97.06 164 GLU A C 1
ATOM 1261 O O . GLU A 1 164 ? 15.606 -6.044 -12.928 1.00 97.06 164 GLU A O 1
ATOM 1266 N N . ILE A 1 165 ? 16.810 -4.322 -13.751 1.00 97.31 165 ILE A N 1
ATOM 1267 C CA . ILE A 1 165 ? 17.516 -5.117 -14.761 1.00 97.31 165 ILE A CA 1
ATOM 1268 C C . ILE A 1 165 ? 18.503 -6.036 -14.039 1.00 97.31 165 ILE A C 1
ATOM 1270 O O . ILE A 1 165 ? 19.334 -5.576 -13.261 1.00 97.31 165 ILE A O 1
ATOM 1274 N N . THR A 1 166 ? 18.406 -7.335 -14.309 1.00 97.50 166 THR A N 1
ATOM 1275 C CA . THR A 1 166 ? 19.259 -8.369 -13.697 1.00 97.50 166 THR A CA 1
ATOM 1276 C C . THR A 1 166 ? 20.325 -8.882 -14.659 1.00 97.50 166 THR A C 1
ATOM 1278 O O . THR A 1 166 ? 21.402 -9.276 -14.221 1.00 97.50 166 THR A O 1
ATOM 1281 N N . ALA A 1 167 ? 20.050 -8.844 -15.964 1.00 97.56 167 ALA A N 1
ATOM 1282 C CA . ALA A 1 167 ? 21.007 -9.133 -17.025 1.00 97.56 167 ALA A CA 1
ATOM 1283 C C . ALA A 1 167 ? 20.554 -8.465 -18.330 1.00 97.56 167 ALA A C 1
ATOM 1285 O O . ALA A 1 167 ? 19.354 -8.343 -18.571 1.00 97.56 167 ALA A O 1
ATOM 1286 N N . ILE A 1 168 ? 21.500 -8.072 -19.183 1.00 97.81 168 ILE A N 1
ATOM 1287 C CA . ILE A 1 168 ? 21.233 -7.596 -20.548 1.00 97.81 168 ILE A CA 1
ATOM 1288 C C . ILE A 1 168 ? 21.651 -8.717 -21.502 1.00 97.81 168 ILE A C 1
ATOM 1290 O O . ILE A 1 168 ? 22.809 -9.131 -21.487 1.00 97.81 168 ILE A O 1
ATOM 1294 N N . SER A 1 169 ? 20.706 -9.241 -22.283 1.00 95.50 169 SER A N 1
ATOM 1295 C CA . SER A 1 169 ? 20.944 -10.339 -23.231 1.00 95.50 169 SER A CA 1
ATOM 1296 C C . SER A 1 169 ? 21.376 -9.846 -24.612 1.00 95.50 169 SER A C 1
ATOM 1298 O O . SER A 1 169 ? 22.078 -10.563 -25.317 1.00 95.50 169 SER A O 1
ATOM 1300 N N . ASP A 1 170 ? 20.980 -8.626 -24.985 1.00 96.31 170 ASP A N 1
ATOM 1301 C CA . ASP A 1 170 ? 21.349 -7.961 -26.237 1.00 96.31 170 ASP A CA 1
ATOM 1302 C C . ASP A 1 170 ? 21.708 -6.498 -25.947 1.00 96.31 170 ASP A C 1
ATOM 1304 O O . ASP A 1 170 ? 20.832 -5.650 -25.782 1.00 96.31 170 ASP A O 1
ATOM 1308 N N . GLN A 1 171 ? 23.009 -6.210 -25.839 1.00 97.56 171 GLN A N 1
ATOM 1309 C CA . GLN A 1 171 ? 23.498 -4.872 -25.501 1.00 97.56 171 GLN A CA 1
ATOM 1310 C C . GLN A 1 171 ? 23.203 -3.842 -26.610 1.00 97.56 171 GLN A C 1
ATOM 1312 O O . GLN A 1 171 ? 22.618 -2.808 -26.284 1.00 97.56 171 GLN A O 1
ATOM 1317 N N . PRO A 1 172 ? 23.507 -4.098 -27.904 1.00 97.88 172 PRO A N 1
ATOM 1318 C CA . PRO A 1 172 ? 23.097 -3.201 -28.986 1.00 97.88 172 PRO A CA 1
ATOM 1319 C C . PRO A 1 172 ? 21.587 -2.931 -29.023 1.00 97.88 172 PRO A C 1
ATOM 1321 O O . PRO A 1 172 ? 21.176 -1.778 -29.173 1.00 97.88 172 PRO A O 1
ATOM 1324 N N . GLY A 1 173 ? 20.758 -3.968 -28.858 1.00 97.44 173 GLY A N 1
ATOM 1325 C CA . GLY A 1 173 ? 19.303 -3.820 -28.827 1.00 97.44 173 GLY A CA 1
ATOM 1326 C C . GLY A 1 173 ? 18.816 -3.018 -27.621 1.00 97.44 173 GLY A C 1
ATOM 1327 O O . GLY A 1 173 ? 17.943 -2.160 -27.760 1.00 97.44 173 GLY A O 1
ATOM 1328 N N . TYR A 1 174 ? 19.404 -3.245 -26.444 1.00 97.44 174 TYR A N 1
ATOM 1329 C CA . TYR A 1 174 ? 19.108 -2.471 -25.242 1.00 97.44 174 TYR A CA 1
ATOM 1330 C C . TYR A 1 174 ? 19.461 -0.991 -25.423 1.00 97.44 174 TYR A C 1
ATOM 1332 O O . TYR A 1 174 ? 18.634 -0.125 -25.137 1.00 97.44 174 TYR A O 1
ATOM 1340 N N . ASP A 1 175 ? 20.647 -0.685 -25.947 1.00 97.94 175 ASP A N 1
ATOM 1341 C CA . ASP A 1 175 ? 21.091 0.695 -26.157 1.00 97.94 175 ASP A CA 1
ATOM 1342 C C . ASP A 1 175 ? 20.203 1.429 -27.172 1.00 97.94 175 ASP A C 1
ATOM 1344 O O . ASP A 1 175 ? 19.817 2.576 -26.934 1.00 97.94 175 ASP A O 1
ATOM 1348 N N . ALA A 1 176 ? 19.803 0.752 -28.254 1.00 97.94 176 ALA A N 1
ATOM 1349 C CA . ALA A 1 176 ? 18.855 1.286 -29.229 1.00 97.94 176 ALA A CA 1
ATOM 1350 C C . ALA A 1 176 ? 17.474 1.553 -28.605 1.00 97.94 176 ALA A C 1
ATOM 1352 O O . ALA A 1 176 ? 16.922 2.641 -28.774 1.00 97.94 176 ALA A O 1
ATOM 1353 N N . LEU A 1 177 ? 16.946 0.601 -27.827 1.00 97.56 177 LEU A N 1
ATOM 1354 C CA . LEU A 1 177 ? 15.661 0.745 -27.140 1.00 97.56 177 LEU A CA 1
ATOM 1355 C C . LEU A 1 177 ? 15.671 1.926 -26.165 1.00 97.56 177 LEU A C 1
ATOM 1357 O O . LEU A 1 177 ? 14.714 2.691 -26.101 1.00 97.56 177 LEU A O 1
ATOM 1361 N N . ILE A 1 178 ? 16.748 2.082 -25.401 1.00 97.62 178 ILE A N 1
ATOM 1362 C CA . ILE A 1 178 ? 16.896 3.171 -24.439 1.00 97.62 178 ILE A CA 1
ATOM 1363 C C . ILE A 1 178 ? 17.093 4.525 -25.128 1.00 97.62 178 ILE A C 1
ATOM 1365 O O . ILE A 1 178 ? 16.644 5.538 -24.593 1.00 97.62 178 ILE A O 1
ATOM 1369 N N . ALA A 1 179 ? 17.763 4.572 -26.280 1.00 97.38 179 ALA A N 1
ATOM 1370 C CA . ALA A 1 179 ? 17.872 5.795 -27.068 1.00 97.38 179 ALA A CA 1
ATOM 1371 C C . ALA A 1 179 ? 16.505 6.234 -27.620 1.00 97.38 179 ALA A C 1
ATOM 1373 O O . ALA A 1 179 ? 16.209 7.427 -27.633 1.00 97.38 179 ALA A O 1
ATOM 1374 N N . GLU A 1 180 ? 15.661 5.279 -28.025 1.00 97.31 180 GLU A N 1
ATOM 1375 C CA . GLU A 1 180 ? 14.287 5.534 -28.473 1.00 97.31 180 GLU A CA 1
ATOM 1376 C C . GLU A 1 180 ? 13.354 5.910 -27.307 1.00 97.31 180 GLU A C 1
ATOM 1378 O O . GLU A 1 180 ? 12.529 6.813 -27.440 1.00 97.31 180 GLU A O 1
ATOM 1383 N N . LYS A 1 181 ? 13.485 5.218 -26.167 1.00 96.31 181 LYS A N 1
ATOM 1384 C CA . LYS A 1 181 ? 12.594 5.312 -24.998 1.00 96.31 181 LYS A CA 1
ATOM 1385 C C . LYS A 1 181 ? 13.390 5.503 -23.706 1.00 96.31 181 LYS A C 1
ATOM 1387 O O . LYS A 1 181 ? 13.461 4.590 -22.870 1.00 96.31 181 LYS A O 1
ATOM 1392 N N . PRO A 1 182 ? 14.014 6.677 -23.511 1.00 95.62 182 PRO A N 1
ATOM 1393 C CA . PRO A 1 182 ? 14.856 6.935 -22.346 1.00 95.62 182 PRO A CA 1
ATOM 1394 C C . PRO A 1 182 ? 14.090 6.826 -21.022 1.00 95.62 182 PRO A C 1
ATOM 1396 O O . PRO A 1 182 ? 14.687 6.499 -19.994 1.00 95.62 182 PRO A O 1
ATOM 1399 N N . GLU A 1 183 ? 12.772 7.040 -21.035 1.00 93.62 183 GLU A N 1
ATOM 1400 C CA . GLU A 1 183 ? 11.892 6.898 -19.879 1.00 93.62 183 GLU A CA 1
ATOM 1401 C C . GLU A 1 183 ? 11.861 5.477 -19.316 1.00 93.62 183 GLU A C 1
ATOM 1403 O O . GLU A 1 183 ? 11.614 5.322 -18.121 1.00 93.62 183 GLU A O 1
ATOM 1408 N N . LEU A 1 184 ? 12.166 4.444 -20.116 1.00 94.06 184 LEU A N 1
ATOM 1409 C CA . LEU A 1 184 ? 12.183 3.062 -19.634 1.00 94.06 184 LEU A CA 1
ATOM 1410 C C . LEU A 1 184 ? 13.166 2.873 -18.480 1.00 94.06 184 LEU A C 1
ATOM 1412 O O . LEU A 1 184 ? 12.860 2.089 -17.594 1.00 94.06 184 LEU A O 1
ATOM 1416 N N . LYS A 1 185 ? 14.265 3.639 -18.416 1.00 92.31 185 LYS A N 1
ATOM 1417 C CA . LYS A 1 185 ? 15.257 3.581 -17.322 1.00 92.31 185 LYS A CA 1
ATOM 1418 C C . LYS A 1 185 ? 14.683 3.921 -15.948 1.00 92.31 185 LYS A C 1
ATOM 1420 O O . LYS A 1 185 ? 15.155 3.408 -14.940 1.00 92.31 185 LYS A O 1
ATOM 1425 N N . THR A 1 186 ? 13.708 4.822 -15.898 1.00 91.31 186 THR A N 1
ATOM 1426 C CA . THR A 1 186 ? 13.150 5.373 -14.650 1.00 91.31 186 THR A CA 1
ATOM 1427 C C . THR A 1 186 ? 11.640 5.169 -14.552 1.00 91.31 186 THR A C 1
ATOM 1429 O O . THR A 1 186 ? 10.982 5.710 -13.655 1.00 91.31 186 THR A O 1
ATOM 1432 N N . LEU A 1 187 ? 11.087 4.367 -15.465 1.00 93.50 187 LEU A N 1
ATOM 1433 C CA . LEU A 1 187 ? 9.667 4.106 -15.596 1.00 93.50 187 LEU A CA 1
ATOM 1434 C C . LEU A 1 187 ? 9.105 3.549 -14.286 1.00 93.50 187 LEU A C 1
ATOM 1436 O O . LEU A 1 187 ? 9.423 2.440 -13.852 1.00 93.50 187 LEU A O 1
ATOM 1440 N N . THR A 1 188 ? 8.239 4.353 -13.676 1.00 94.12 188 THR A N 1
ATOM 1441 C CA . THR A 1 188 ? 7.614 4.088 -12.378 1.00 94.12 188 THR A CA 1
ATOM 1442 C C . THR A 1 188 ? 6.097 4.301 -12.448 1.00 94.12 188 THR A C 1
ATOM 1444 O O . THR A 1 188 ? 5.565 5.210 -11.805 1.00 94.12 188 THR A O 1
ATOM 1447 N N . PRO A 1 189 ? 5.353 3.522 -13.263 1.00 94.56 189 PRO A N 1
ATOM 1448 C CA . PRO A 1 189 ? 3.922 3.711 -13.425 1.00 94.56 189 PRO A CA 1
ATOM 1449 C C . PRO A 1 189 ? 3.217 3.518 -12.084 1.00 94.56 189 PRO A C 1
ATOM 1451 O O . PRO A 1 189 ? 3.398 2.512 -11.392 1.00 94.56 189 PRO A O 1
ATOM 1454 N N . MET A 1 190 ? 2.397 4.507 -11.738 1.00 94.88 190 MET A N 1
ATOM 1455 C CA . MET A 1 190 ? 1.607 4.552 -10.513 1.00 94.88 190 MET A CA 1
ATOM 1456 C C . MET A 1 190 ? 0.128 4.432 -10.859 1.00 94.88 190 MET A C 1
ATOM 1458 O O . MET A 1 190 ? -0.377 5.101 -11.759 1.00 94.88 190 MET A O 1
ATOM 1462 N N . PHE A 1 191 ? -0.593 3.614 -10.103 1.00 96.25 191 PHE A N 1
ATOM 1463 C CA . PHE A 1 191 ? -2.010 3.360 -10.312 1.00 96.25 191 PHE A CA 1
ATOM 1464 C C . PHE A 1 191 ? -2.789 3.597 -9.026 1.00 96.25 191 PHE A C 1
ATOM 1466 O O . PHE A 1 191 ? -2.436 3.086 -7.961 1.00 96.25 191 PHE A O 1
ATOM 1473 N N . LEU A 1 192 ? -3.899 4.323 -9.139 1.00 96.56 192 LEU A N 1
ATOM 1474 C CA . LEU A 1 192 ? -4.852 4.450 -8.045 1.00 96.56 192 LEU A CA 1
ATOM 1475 C C . LEU A 1 192 ? -5.587 3.120 -7.844 1.00 96.56 192 LEU A C 1
ATOM 1477 O O . LEU A 1 192 ? -6.078 2.513 -8.798 1.00 96.56 192 LEU A O 1
ATOM 1481 N N . VAL A 1 193 ? -5.692 2.676 -6.593 1.00 95.69 193 VAL A N 1
ATOM 1482 C CA . VAL A 1 193 ? -6.440 1.469 -6.231 1.00 95.69 193 VAL A CA 1
ATOM 1483 C C . VAL A 1 193 ? -7.901 1.855 -5.981 1.00 95.69 193 VAL A C 1
ATOM 1485 O O . VAL A 1 193 ? -8.157 2.637 -5.063 1.00 95.69 193 VAL A O 1
ATOM 1488 N N . PRO A 1 194 ? -8.890 1.320 -6.719 1.00 92.31 194 PRO A N 1
ATOM 1489 C CA . PRO A 1 194 ? -10.294 1.659 -6.493 1.00 92.31 194 PRO A CA 1
ATOM 1490 C C . PRO A 1 194 ? -10.795 1.201 -5.116 1.00 92.31 194 PRO A C 1
ATOM 1492 O O . PRO A 1 194 ? -10.503 0.088 -4.672 1.00 92.31 194 PRO A O 1
ATOM 1495 N N . ALA A 1 195 ? -11.603 2.030 -4.452 1.00 92.44 195 ALA A N 1
ATOM 1496 C CA . ALA A 1 195 ? -12.267 1.645 -3.208 1.00 92.44 195 ALA A CA 1
ATOM 1497 C C . ALA A 1 195 ? -13.482 0.750 -3.503 1.00 92.44 195 ALA A C 1
ATOM 1499 O O . ALA A 1 195 ? -14.430 1.172 -4.162 1.00 92.44 195 ALA A O 1
ATOM 1500 N N . ARG A 1 196 ? -13.468 -0.488 -2.997 1.00 87.94 196 ARG A N 1
ATOM 1501 C CA . ARG A 1 196 ? -14.514 -1.495 -3.267 1.00 87.94 196 ARG A CA 1
ATOM 1502 C C . ARG A 1 196 ? -15.715 -1.425 -2.320 1.00 87.94 196 ARG A C 1
ATOM 1504 O O . ARG A 1 196 ? -16.714 -2.089 -2.564 1.00 87.94 196 ARG A O 1
ATOM 1511 N N . SER A 1 197 ? -15.636 -0.634 -1.251 1.00 92.88 197 SER A N 1
ATOM 1512 C CA . SER A 1 197 ? -16.728 -0.465 -0.289 1.00 92.88 197 SER A CA 1
ATOM 1513 C C . SER A 1 197 ? -16.774 0.951 0.287 1.00 92.88 197 SER A C 1
ATOM 1515 O O . SER A 1 197 ? -15.794 1.701 0.231 1.00 92.88 197 SER A O 1
ATOM 1517 N N . LYS A 1 198 ? -17.921 1.319 0.877 1.00 93.81 198 LYS A N 1
ATOM 1518 C CA . LYS A 1 198 ? -18.077 2.581 1.620 1.00 93.81 198 LYS A CA 1
ATOM 1519 C C . LYS A 1 198 ? -17.045 2.690 2.746 1.00 93.81 198 LYS A C 1
ATOM 1521 O O . LYS A 1 198 ? -16.406 3.729 2.863 1.00 93.81 198 LYS A O 1
ATOM 1526 N N . ALA A 1 199 ? -16.843 1.610 3.505 1.00 94.88 199 ALA A N 1
ATOM 1527 C CA . ALA A 1 199 ? -15.859 1.565 4.583 1.00 94.88 199 ALA A CA 1
ATOM 1528 C C . ALA A 1 199 ? -14.431 1.791 4.060 1.00 94.88 199 ALA A C 1
ATOM 1530 O O . ALA A 1 199 ? -13.725 2.640 4.592 1.00 94.88 199 ALA A O 1
ATOM 1531 N N . ASN A 1 200 ? -14.033 1.116 2.972 1.00 95.50 200 ASN A N 1
ATOM 1532 C CA . ASN A 1 200 ? -12.725 1.318 2.337 1.00 95.50 200 ASN A CA 1
ATOM 1533 C C . ASN A 1 200 ? -12.501 2.793 1.970 1.00 95.50 200 ASN A C 1
ATOM 1535 O O . ASN A 1 200 ? -11.490 3.388 2.341 1.00 95.50 200 ASN A O 1
ATOM 1539 N N . ARG A 1 201 ? -13.494 3.399 1.311 1.00 95.69 201 ARG A N 1
ATOM 1540 C CA . ARG A 1 201 ? -13.444 4.798 0.889 1.00 95.69 201 ARG A CA 1
ATOM 1541 C C . ARG A 1 201 ? -13.337 5.764 2.069 1.00 95.69 201 ARG A C 1
ATOM 1543 O O . ARG A 1 201 ? -12.497 6.656 2.037 1.00 95.69 201 ARG A O 1
ATOM 1550 N N . GLU A 1 202 ? -14.179 5.611 3.087 1.00 96.25 202 GLU A N 1
ATOM 1551 C CA . GLU A 1 202 ? -14.210 6.514 4.247 1.00 96.25 202 GLU A CA 1
ATOM 1552 C C . GLU A 1 202 ? -12.951 6.392 5.109 1.00 96.25 202 GLU A C 1
ATOM 1554 O O . GLU A 1 202 ? -12.414 7.406 5.562 1.00 96.25 202 GLU A O 1
ATOM 1559 N N . MET A 1 203 ? -12.433 5.172 5.281 1.00 96.88 203 MET A N 1
ATOM 1560 C CA . MET A 1 203 ? -11.175 4.943 5.987 1.00 96.88 203 MET A CA 1
ATOM 1561 C C . MET A 1 203 ? -10.015 5.616 5.251 1.00 96.88 203 MET A C 1
ATOM 1563 O O . MET A 1 203 ? -9.301 6.421 5.841 1.00 96.88 203 MET A O 1
ATOM 1567 N N . ARG A 1 204 ? -9.858 5.377 3.945 1.00 97.06 204 ARG A N 1
ATOM 1568 C CA . ARG A 1 204 ? -8.795 6.032 3.167 1.00 97.06 204 ARG A CA 1
ATOM 1569 C C . ARG A 1 204 ? -8.937 7.549 3.169 1.00 97.06 204 ARG A C 1
ATOM 1571 O O . ARG A 1 204 ? -7.972 8.237 3.471 1.00 97.06 204 ARG A O 1
ATOM 1578 N N . ALA A 1 205 ? -10.142 8.081 2.953 1.00 97.06 205 ALA A N 1
ATOM 1579 C CA . ALA A 1 205 ? -10.382 9.522 3.021 1.00 97.06 205 ALA A CA 1
ATOM 1580 C C . ALA A 1 205 ? -9.980 10.116 4.383 1.00 97.06 205 ALA A C 1
ATOM 1582 O O . ALA A 1 205 ? -9.350 11.169 4.422 1.00 97.06 205 ALA A O 1
ATOM 1583 N N . THR A 1 206 ? -10.265 9.420 5.490 1.00 97.00 206 THR A N 1
ATOM 1584 C CA . THR A 1 206 ? -9.858 9.845 6.841 1.00 97.00 206 THR A CA 1
ATOM 1585 C C . THR A 1 206 ? -8.335 9.974 6.961 1.00 97.00 206 THR A C 1
ATOM 1587 O O . THR A 1 206 ? -7.845 10.979 7.478 1.00 97.00 206 THR A O 1
ATOM 1590 N N . ALA A 1 207 ? -7.578 8.988 6.468 1.00 97.44 207 ALA A N 1
ATOM 1591 C CA . ALA A 1 207 ? -6.116 9.026 6.489 1.00 97.44 207 ALA A CA 1
ATOM 1592 C C . ALA A 1 207 ? -5.554 10.131 5.580 1.00 97.44 207 ALA A C 1
ATOM 1594 O O . ALA A 1 207 ? -4.730 10.934 6.018 1.00 97.44 207 ALA A O 1
ATOM 1595 N N . LEU A 1 208 ? -6.040 10.212 4.340 1.00 96.94 208 LEU A N 1
ATOM 1596 C CA . LEU A 1 208 ? -5.569 11.164 3.332 1.00 96.94 208 LEU A CA 1
ATOM 1597 C C . LEU A 1 208 ? -5.873 12.615 3.723 1.00 96.94 208 LEU A C 1
ATOM 1599 O O . LEU A 1 208 ? -5.039 13.489 3.520 1.00 96.94 208 LEU A O 1
ATOM 1603 N N . MET A 1 209 ? -7.027 12.898 4.338 1.00 95.81 209 MET A N 1
ATOM 1604 C CA . MET A 1 209 ? -7.348 14.243 4.839 1.00 95.81 209 MET A CA 1
ATOM 1605 C C . MET A 1 209 ? -6.389 14.688 5.948 1.00 95.81 209 MET A C 1
ATOM 1607 O O . MET A 1 209 ? -5.984 15.849 5.978 1.00 95.81 209 MET A O 1
ATOM 1611 N N . ALA A 1 210 ? -5.996 13.781 6.849 1.00 95.50 210 ALA A N 1
ATOM 1612 C CA . ALA A 1 210 ? -4.977 14.085 7.851 1.00 95.50 210 ALA A CA 1
ATOM 1613 C C . ALA A 1 210 ? -3.612 14.343 7.195 1.00 95.50 210 ALA A C 1
ATOM 1615 O O . ALA A 1 210 ? -2.981 15.353 7.496 1.00 95.50 210 ALA A O 1
ATOM 1616 N N . GLN A 1 211 ? -3.220 13.505 6.232 1.00 95.12 211 GLN A N 1
ATOM 1617 C CA . GLN A 1 211 ? -1.994 13.692 5.453 1.00 95.12 211 GLN A CA 1
ATOM 1618 C C . GLN A 1 211 ? -1.993 15.007 4.667 1.00 95.12 211 GLN A C 1
ATOM 1620 O O . GLN A 1 211 ? -0.974 15.684 4.630 1.00 95.12 211 GLN A O 1
ATOM 1625 N N . THR A 1 212 ? -3.122 15.429 4.093 1.00 94.94 212 THR A N 1
ATOM 1626 C CA . THR A 1 212 ? -3.236 16.728 3.411 1.00 94.94 212 THR A CA 1
ATOM 1627 C C . THR A 1 212 ? -2.881 17.874 4.346 1.00 94.94 212 THR A C 1
ATOM 1629 O O . THR A 1 212 ? -2.172 18.786 3.935 1.00 94.94 212 THR A O 1
ATOM 1632 N N . ARG A 1 213 ? -3.340 17.829 5.603 1.00 94.44 213 ARG A N 1
ATOM 1633 C CA . ARG A 1 213 ? -3.019 18.866 6.594 1.00 94.44 213 ARG A CA 1
ATOM 1634 C C . ARG A 1 213 ? -1.530 18.875 6.937 1.00 94.44 213 ARG A C 1
ATOM 1636 O O . ARG A 1 213 ? -0.937 19.945 6.979 1.00 94.44 213 ARG A O 1
ATOM 1643 N N . GLU A 1 214 ? -0.922 17.701 7.112 1.00 93.75 214 GLU A N 1
ATOM 1644 C CA . GLU A 1 214 ? 0.525 17.575 7.349 1.00 93.75 214 GLU A CA 1
ATOM 1645 C C . GLU A 1 214 ? 1.344 18.118 6.169 1.00 93.75 214 GLU A C 1
ATOM 1647 O O . GLU A 1 214 ? 2.283 18.888 6.357 1.00 93.75 214 GLU A O 1
ATOM 1652 N N . LEU A 1 215 ? 0.972 17.750 4.941 1.00 93.12 215 LEU A N 1
ATOM 1653 C CA . LEU A 1 215 ? 1.658 18.196 3.729 1.00 93.12 215 LEU A CA 1
ATOM 1654 C C . LEU A 1 215 ? 1.472 19.699 3.494 1.00 93.12 215 LEU A C 1
ATOM 1656 O O . LEU A 1 215 ? 2.415 20.370 3.086 1.00 93.12 215 LEU A O 1
ATOM 1660 N N . ALA A 1 216 ? 0.286 20.240 3.783 1.00 91.88 216 ALA A N 1
ATOM 1661 C CA . ALA A 1 216 ? 0.027 21.675 3.710 1.00 91.88 216 ALA A CA 1
ATOM 1662 C C . ALA A 1 216 ? 0.882 22.454 4.719 1.00 91.88 216 ALA A C 1
ATOM 1664 O O . ALA A 1 216 ? 1.439 23.487 4.361 1.00 91.88 216 ALA A O 1
ATOM 1665 N N . ALA A 1 217 ? 1.052 21.935 5.940 1.00 92.75 217 ALA A N 1
ATOM 1666 C CA . ALA A 1 217 ? 1.952 22.527 6.928 1.00 92.75 217 ALA A CA 1
ATOM 1667 C C . ALA A 1 217 ? 3.419 22.507 6.454 1.00 92.75 217 ALA A C 1
ATOM 1669 O O . ALA A 1 217 ? 4.129 23.494 6.608 1.00 92.75 217 ALA A O 1
ATOM 1670 N N . GLN A 1 218 ? 3.871 21.429 5.803 1.00 90.12 218 GLN A N 1
ATOM 1671 C CA . GLN A 1 218 ? 5.227 21.348 5.228 1.00 90.12 218 GLN A CA 1
ATOM 1672 C C . GLN A 1 218 ? 5.442 22.288 4.030 1.00 90.12 218 GLN A C 1
ATOM 1674 O O . GLN A 1 218 ? 6.567 22.722 3.769 1.00 90.12 218 GLN A O 1
ATOM 1679 N N . ALA A 1 219 ? 4.375 22.579 3.285 1.00 90.75 219 ALA A N 1
ATOM 1680 C CA . ALA A 1 219 ? 4.384 23.490 2.145 1.00 90.75 219 ALA A CA 1
ATOM 1681 C C . ALA A 1 219 ? 4.124 24.957 2.536 1.00 90.75 219 ALA A C 1
ATOM 1683 O O . ALA A 1 219 ? 4.176 25.836 1.675 1.00 90.75 219 ALA A O 1
ATOM 1684 N N . GLN A 1 220 ? 3.837 25.237 3.811 1.00 91.38 220 GLN A N 1
ATOM 1685 C CA . GLN A 1 220 ? 3.464 26.569 4.273 1.00 91.38 220 GLN A CA 1
ATOM 1686 C C . GLN A 1 220 ? 4.561 27.595 3.958 1.00 91.38 220 GLN A C 1
ATOM 1688 O O . GLN A 1 220 ? 5.741 27.371 4.220 1.00 91.38 220 GLN A O 1
ATOM 1693 N N . GLY A 1 221 ? 4.155 28.734 3.388 1.00 86.19 221 GLY A N 1
ATOM 1694 C CA . GLY A 1 221 ? 5.064 29.832 3.048 1.00 86.19 221 GLY A CA 1
ATOM 1695 C C . GLY A 1 221 ? 5.925 29.603 1.800 1.00 86.19 221 GLY A C 1
ATOM 1696 O O . GLY A 1 221 ? 6.820 30.403 1.544 1.00 86.19 221 GLY A O 1
ATOM 1697 N N . LYS A 1 222 ? 5.677 28.544 1.016 1.00 88.31 222 LYS A N 1
ATOM 1698 C CA . LYS A 1 222 ? 6.398 28.251 -0.234 1.00 88.31 222 LYS A CA 1
ATOM 1699 C C . LYS A 1 222 ? 5.451 28.301 -1.434 1.00 88.31 222 LYS A C 1
ATOM 1701 O O . LYS A 1 222 ? 4.318 27.830 -1.346 1.00 88.31 222 LYS A O 1
ATOM 1706 N N . SER A 1 223 ? 5.916 28.844 -2.563 1.00 85.38 223 SER A N 1
ATOM 1707 C CA . SER A 1 223 ? 5.209 28.692 -3.842 1.00 85.38 223 SER A CA 1
ATOM 1708 C C . SER A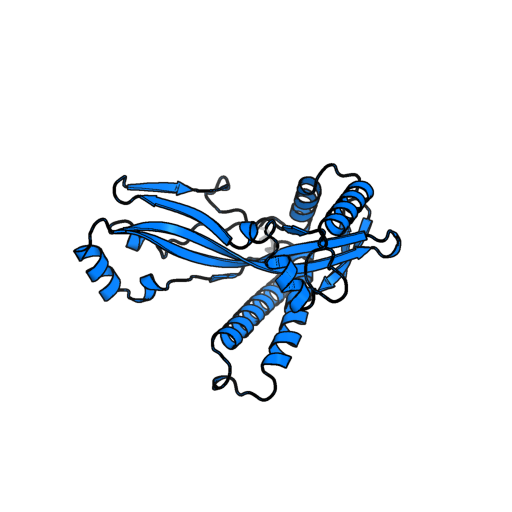 1 223 ? 5.321 27.251 -4.346 1.00 85.38 223 SER A C 1
ATOM 1710 O O . SER A 1 223 ? 6.185 26.494 -3.899 1.00 85.38 223 SER A O 1
ATOM 1712 N N . ALA A 1 224 ? 4.467 26.867 -5.297 1.00 80.56 224 ALA A N 1
ATOM 1713 C CA . ALA A 1 224 ? 4.488 25.524 -5.868 1.00 80.56 224 ALA A CA 1
ATOM 1714 C C . ALA A 1 224 ? 5.822 25.192 -6.568 1.00 80.56 224 ALA A C 1
ATOM 1716 O O . ALA A 1 224 ? 6.260 24.043 -6.480 1.00 80.56 224 ALA A O 1
ATOM 1717 N N . GLU A 1 225 ? 6.486 26.167 -7.210 1.00 83.06 225 GLU A N 1
ATOM 1718 C CA . GLU A 1 225 ? 7.798 25.945 -7.842 1.00 83.06 225 GLU A CA 1
ATOM 1719 C C . GLU A 1 225 ? 8.937 25.817 -6.823 1.00 83.06 225 GLU A C 1
ATOM 1721 O O . GLU A 1 225 ? 9.928 25.144 -7.094 1.00 83.06 225 GLU A O 1
ATOM 1726 N N . ALA A 1 226 ? 8.794 26.417 -5.638 1.00 88.75 226 ALA A N 1
ATOM 1727 C CA . ALA A 1 226 ? 9.799 26.368 -4.576 1.00 88.75 226 ALA A CA 1
ATOM 1728 C C . ALA A 1 226 ? 9.732 25.086 -3.721 1.00 88.75 226 ALA A C 1
ATOM 1730 O O . ALA A 1 226 ? 10.565 24.878 -2.832 1.00 88.75 226 ALA A O 1
ATOM 1731 N N . LEU A 1 227 ? 8.729 24.226 -3.934 1.00 90.50 227 LEU A N 1
ATOM 1732 C CA . LEU A 1 227 ? 8.605 22.968 -3.201 1.00 90.50 227 LEU A CA 1
ATOM 1733 C C . LEU A 1 227 ? 9.593 21.919 -3.731 1.00 90.50 227 LEU A C 1
ATOM 1735 O O . LEU A 1 227 ? 9.685 21.725 -4.945 1.00 90.50 227 LEU A O 1
ATOM 1739 N N . PRO A 1 228 ? 10.245 21.145 -2.839 1.00 92.81 228 PRO A N 1
ATOM 1740 C CA . PRO A 1 228 ? 10.981 19.958 -3.248 1.00 92.81 228 PRO A CA 1
ATOM 1741 C C . PRO A 1 228 ? 10.098 19.040 -4.096 1.00 92.81 228 PRO A C 1
ATOM 1743 O O . PRO A 1 228 ? 8.939 18.790 -3.750 1.00 92.81 228 PRO A O 1
ATOM 1746 N N . GLU A 1 229 ? 10.651 18.498 -5.179 1.00 89.94 229 GLU A N 1
ATOM 1747 C CA . GLU A 1 229 ? 9.911 17.651 -6.118 1.00 89.94 229 GLU A CA 1
ATOM 1748 C C . GLU A 1 229 ? 9.187 16.492 -5.427 1.00 89.94 229 GLU A C 1
ATOM 1750 O O . GLU A 1 229 ? 8.003 16.266 -5.670 1.00 89.94 229 GLU A O 1
ATOM 1755 N N . ALA A 1 230 ? 9.855 15.820 -4.488 1.00 90.00 230 ALA A N 1
ATOM 1756 C CA . ALA A 1 230 ? 9.259 14.734 -3.719 1.00 90.00 230 ALA A CA 1
ATOM 1757 C C . ALA A 1 230 ? 7.992 15.170 -2.955 1.00 90.00 230 ALA A C 1
ATOM 1759 O O . ALA A 1 230 ? 7.004 14.431 -2.920 1.00 90.00 230 ALA A O 1
ATOM 1760 N N . LEU A 1 231 ? 7.989 16.379 -2.381 1.00 91.69 231 LEU A N 1
ATOM 1761 C CA . LEU A 1 231 ? 6.839 16.926 -1.659 1.00 91.69 231 LEU A CA 1
ATOM 1762 C C . LEU A 1 231 ? 5.708 17.301 -2.623 1.00 91.69 231 LEU A C 1
ATOM 1764 O O . LEU A 1 231 ? 4.561 16.915 -2.397 1.00 91.69 231 LEU A O 1
ATOM 1768 N N . ARG A 1 232 ? 6.030 17.977 -3.732 1.00 92.75 232 ARG A N 1
ATOM 1769 C CA . ARG A 1 232 ? 5.072 18.317 -4.799 1.00 92.75 232 ARG A CA 1
ATOM 1770 C C . ARG A 1 232 ? 4.390 17.064 -5.357 1.00 92.75 232 ARG A C 1
ATOM 1772 O O . ARG A 1 232 ? 3.163 17.017 -5.452 1.00 92.75 232 ARG A O 1
ATOM 1779 N N . MET A 1 233 ? 5.164 16.019 -5.642 1.00 91.69 233 MET A N 1
ATOM 1780 C CA . MET A 1 233 ? 4.647 14.732 -6.111 1.00 91.69 233 MET A CA 1
ATOM 1781 C C . MET A 1 233 ? 3.772 14.049 -5.055 1.00 91.69 233 MET A C 1
ATOM 1783 O O . MET A 1 233 ? 2.690 13.564 -5.387 1.00 91.69 233 MET A O 1
ATOM 1787 N N . ARG A 1 234 ? 4.177 14.050 -3.776 1.00 92.12 234 ARG A N 1
ATOM 1788 C CA . ARG A 1 234 ? 3.376 13.479 -2.677 1.00 92.12 234 ARG A CA 1
ATOM 1789 C C . ARG A 1 234 ? 2.036 14.201 -2.509 1.00 92.12 234 ARG A C 1
ATOM 1791 O O . ARG A 1 234 ? 1.012 13.538 -2.351 1.00 92.12 234 ARG A O 1
ATOM 1798 N N . ILE A 1 235 ? 2.017 15.533 -2.607 1.00 94.38 235 ILE A N 1
ATOM 1799 C CA . ILE A 1 235 ? 0.782 16.336 -2.605 1.00 94.38 235 ILE A CA 1
ATOM 1800 C C . ILE A 1 235 ? -0.112 15.941 -3.784 1.00 94.38 235 ILE A C 1
ATOM 1802 O O . ILE A 1 235 ? -1.289 15.635 -3.578 1.00 94.38 235 ILE A O 1
ATOM 1806 N N . GLY A 1 236 ? 0.443 15.893 -4.999 1.00 94.00 236 GLY A N 1
ATOM 1807 C CA . GLY A 1 236 ? -0.299 15.532 -6.207 1.00 94.00 236 GLY A CA 1
ATOM 1808 C C . GLY A 1 236 ? -0.932 14.141 -6.122 1.00 94.00 236 GLY A C 1
ATOM 1809 O O . GLY A 1 236 ? -2.120 13.987 -6.418 1.00 94.00 236 GLY A O 1
ATOM 1810 N N . ARG A 1 237 ? -0.180 13.142 -5.639 1.00 94.00 237 ARG A N 1
ATOM 1811 C CA . ARG A 1 237 ? -0.677 11.772 -5.422 1.00 94.00 237 ARG A CA 1
ATOM 1812 C C . ARG A 1 237 ? -1.812 11.731 -4.402 1.00 94.00 237 ARG A C 1
ATOM 1814 O O . ARG A 1 237 ? -2.876 11.187 -4.691 1.00 94.00 237 ARG A O 1
ATOM 1821 N N . ASN A 1 238 ? -1.624 12.362 -3.244 1.00 95.50 238 ASN A N 1
ATOM 1822 C CA . ASN A 1 238 ? -2.637 12.419 -2.188 1.00 95.50 238 ASN A CA 1
ATOM 1823 C C . ASN A 1 238 ? -3.944 13.084 -2.679 1.00 95.50 238 ASN A C 1
ATOM 1825 O O . ASN A 1 238 ? -5.046 12.590 -2.432 1.00 95.50 238 ASN A O 1
ATOM 1829 N N . GLN A 1 239 ? -3.837 14.166 -3.457 1.00 95.75 239 GLN A N 1
ATOM 1830 C CA . GLN A 1 239 ? -4.989 14.840 -4.064 1.00 95.75 239 GLN A CA 1
ATOM 1831 C C . GLN A 1 239 ? -5.664 14.017 -5.170 1.00 95.75 239 GLN A C 1
ATOM 1833 O O . GLN A 1 239 ? -6.887 14.069 -5.306 1.00 95.75 239 GLN A O 1
ATOM 1838 N N . ALA A 1 240 ? -4.901 13.291 -5.992 1.00 96.44 240 ALA A N 1
ATOM 1839 C CA . ALA A 1 240 ? -5.454 12.419 -7.029 1.00 96.44 240 ALA A CA 1
ATOM 1840 C C . ALA A 1 240 ? -6.305 11.299 -6.414 1.00 96.44 240 ALA A C 1
ATOM 1842 O O . ALA A 1 240 ? -7.429 11.056 -6.858 1.00 96.44 240 ALA A O 1
ATOM 1843 N N . GLU A 1 241 ? -5.816 10.683 -5.337 1.00 97.19 241 GLU A N 1
ATOM 1844 C CA . GLU A 1 241 ? -6.557 9.657 -4.611 1.00 97.19 241 GLU A CA 1
ATOM 1845 C C . GLU A 1 241 ? -7.832 10.220 -3.970 1.00 97.19 241 GLU A C 1
ATOM 1847 O O . GLU A 1 241 ? -8.912 9.665 -4.176 1.00 97.19 241 GLU A O 1
ATOM 1852 N N . LEU A 1 242 ? -7.753 11.359 -3.271 1.00 96.94 242 LEU A N 1
ATOM 1853 C CA . LEU A 1 242 ? -8.931 12.018 -2.692 1.00 96.94 242 LEU A CA 1
ATOM 1854 C C . LEU A 1 242 ? -10.001 12.338 -3.746 1.00 96.94 242 LEU A C 1
ATOM 1856 O O . LEU A 1 242 ? -11.187 12.102 -3.502 1.00 96.94 242 LEU A O 1
ATOM 1860 N N . ARG A 1 243 ? -9.598 12.821 -4.928 1.00 96.94 243 ARG A N 1
ATOM 1861 C CA . ARG A 1 243 ? -10.518 13.087 -6.046 1.00 96.94 243 ARG A CA 1
ATOM 1862 C C . ARG A 1 243 ? -11.206 11.816 -6.533 1.00 96.94 243 ARG A C 1
ATOM 1864 O O . ARG A 1 243 ? -12.429 11.811 -6.661 1.00 96.94 243 ARG A O 1
ATOM 1871 N N . MET A 1 244 ? -10.458 10.732 -6.738 1.00 96.56 244 MET A N 1
ATOM 1872 C CA . MET A 1 244 ? -11.034 9.437 -7.119 1.00 96.56 244 MET A CA 1
ATOM 1873 C C . MET A 1 244 ? -12.031 8.936 -6.061 1.00 96.56 244 MET A C 1
ATOM 1875 O O . MET A 1 244 ? -13.122 8.479 -6.402 1.00 96.56 244 MET A O 1
ATOM 1879 N N . LEU A 1 245 ? -11.695 9.041 -4.771 1.00 96.12 245 LEU A N 1
ATOM 1880 C CA . LEU A 1 245 ? -12.596 8.634 -3.689 1.00 96.12 245 LEU A CA 1
ATOM 1881 C C . LEU A 1 245 ? -13.879 9.478 -3.673 1.00 96.12 245 LEU A C 1
ATOM 1883 O O . LEU A 1 245 ? -14.965 8.924 -3.503 1.00 96.12 245 LEU A O 1
ATOM 1887 N N . ALA A 1 246 ? -13.781 10.792 -3.888 1.00 94.88 246 ALA A N 1
ATOM 1888 C CA . ALA A 1 246 ? -14.940 11.680 -3.966 1.00 94.88 246 ALA A CA 1
ATOM 1889 C C . ALA A 1 246 ? -15.850 11.342 -5.160 1.00 94.88 246 ALA A C 1
ATOM 1891 O O . ALA A 1 246 ? -17.063 11.216 -4.986 1.00 94.88 246 ALA A O 1
ATOM 1892 N N . GLN A 1 247 ? -15.274 11.106 -6.342 1.00 93.38 247 GLN A N 1
ATOM 1893 C CA . GLN A 1 247 ? -16.019 10.680 -7.533 1.00 93.38 247 GLN A CA 1
ATOM 1894 C C . GLN A 1 247 ? -16.738 9.346 -7.300 1.00 93.38 247 GLN A C 1
ATOM 1896 O O . GLN A 1 247 ? -17.933 9.226 -7.571 1.00 93.38 247 GLN A O 1
ATOM 1901 N N . ALA A 1 248 ? -16.059 8.365 -6.700 1.00 90.88 248 ALA A N 1
ATOM 1902 C CA . ALA A 1 248 ? -16.669 7.085 -6.347 1.00 90.88 248 ALA A CA 1
ATOM 1903 C C . ALA A 1 248 ? -17.817 7.236 -5.326 1.00 90.88 248 ALA A C 1
ATOM 1905 O O . ALA A 1 248 ? -18.787 6.477 -5.362 1.00 90.88 248 ALA A O 1
ATOM 1906 N N . ALA A 1 249 ? -17.742 8.208 -4.407 1.00 90.56 249 ALA A N 1
ATOM 1907 C CA . ALA A 1 249 ? -18.845 8.516 -3.493 1.00 90.56 249 ALA A CA 1
ATOM 1908 C C . ALA A 1 249 ? -20.054 9.123 -4.217 1.00 90.56 249 ALA A C 1
ATOM 1910 O O . ALA A 1 249 ? -21.185 8.785 -3.872 1.00 90.56 249 ALA A O 1
ATOM 1911 N N . GLN A 1 250 ? -19.823 10.005 -5.192 1.00 90.19 250 GLN A N 1
ATOM 1912 C CA . GLN A 1 250 ? -20.883 10.622 -5.993 1.00 90.19 250 GLN A CA 1
ATOM 1913 C C . GLN A 1 250 ? -21.595 9.582 -6.863 1.00 90.19 250 GLN A C 1
ATOM 1915 O O . GLN A 1 250 ? -22.819 9.495 -6.823 1.00 90.19 250 GLN A O 1
ATOM 1920 N N . GLN A 1 251 ? -20.840 8.728 -7.560 1.00 87.50 251 GLN A N 1
ATOM 1921 C CA . GLN A 1 251 ? -21.394 7.644 -8.380 1.00 87.50 251 GLN A CA 1
ATOM 1922 C C . GLN A 1 251 ? -22.245 6.670 -7.557 1.00 87.50 251 GLN A C 1
ATOM 1924 O O . GLN A 1 251 ? -23.320 6.275 -7.989 1.00 87.50 251 GLN A O 1
ATOM 1929 N N . ALA A 1 252 ? -21.815 6.336 -6.336 1.00 84.44 252 ALA A N 1
ATOM 1930 C CA . ALA A 1 252 ? -22.578 5.465 -5.443 1.00 84.44 252 ALA A CA 1
ATOM 1931 C C . ALA A 1 252 ? -23.879 6.098 -4.902 1.00 84.44 252 ALA A C 1
ATOM 1933 O O . ALA A 1 252 ? -24.702 5.383 -4.336 1.00 84.44 252 ALA A O 1
ATOM 1934 N N . ARG A 1 253 ? -24.047 7.424 -5.013 1.00 80.25 253 ARG A N 1
ATOM 1935 C CA . ARG A 1 253 ? -25.252 8.160 -4.589 1.00 80.25 253 ARG A CA 1
ATOM 1936 C C . ARG A 1 253 ? -26.205 8.467 -5.743 1.00 80.25 253 ARG A C 1
ATOM 1938 O O . ARG A 1 253 ? -27.350 8.819 -5.474 1.00 80.25 253 ARG A O 1
ATOM 1945 N N . ALA A 1 254 ? -25.753 8.366 -6.992 1.00 74.81 254 ALA A N 1
ATOM 1946 C CA . ALA A 1 254 ? -26.620 8.566 -8.143 1.00 74.81 254 ALA A CA 1
ATOM 1947 C C . ALA A 1 254 ? -27.679 7.444 -8.177 1.00 74.81 254 ALA A C 1
ATOM 1949 O O . ALA A 1 254 ? -27.308 6.269 -8.094 1.00 74.81 254 ALA A O 1
ATOM 1950 N N . PRO A 1 255 ? -28.984 7.762 -8.266 1.00 60.81 255 PRO A N 1
ATOM 1951 C CA . PRO A 1 255 ? -30.011 6.739 -8.406 1.00 60.81 255 PRO A CA 1
ATOM 1952 C C . PRO A 1 255 ? -29.728 5.935 -9.677 1.00 60.81 255 PRO A C 1
ATOM 1954 O O . PRO A 1 255 ? -29.536 6.510 -10.748 1.00 60.81 255 PRO A O 1
ATOM 1957 N N . GLN A 1 256 ? -29.679 4.605 -9.557 1.00 56.28 256 GLN A N 1
ATOM 1958 C CA . GLN A 1 256 ? -29.649 3.720 -10.718 1.00 56.28 256 GLN A CA 1
ATOM 1959 C C . GLN A 1 256 ? -30.914 4.002 -11.527 1.00 56.28 256 GLN A C 1
ATOM 1961 O O . GLN A 1 256 ? -32.006 3.596 -11.132 1.00 56.28 256 GLN A O 1
ATOM 1966 N N . ALA A 1 257 ? -30.784 4.747 -12.624 1.00 51.31 257 ALA A N 1
ATOM 1967 C CA . ALA A 1 257 ? -31.864 4.916 -13.575 1.00 51.31 257 ALA A CA 1
ATOM 1968 C C . ALA A 1 257 ? -32.213 3.519 -14.099 1.00 51.31 257 ALA A C 1
ATOM 1970 O O . ALA A 1 257 ? -31.456 2.928 -14.869 1.00 51.31 257 ALA A O 1
ATOM 1971 N N . GLN A 1 258 ? -33.317 2.954 -13.608 1.00 50.84 258 GLN A N 1
ATOM 1972 C CA . GLN A 1 258 ? -33.855 1.710 -14.138 1.00 50.84 258 GLN A CA 1
ATOM 1973 C C . GLN A 1 258 ? -34.077 1.910 -15.642 1.00 50.84 258 GLN A C 1
ATOM 1975 O O . GLN A 1 258 ? -34.695 2.912 -16.023 1.00 50.84 258 GLN A O 1
ATOM 1980 N N . PRO A 1 259 ? -33.603 1.002 -16.513 1.00 51.00 259 PRO A N 1
ATOM 1981 C CA . PRO A 1 259 ? -34.001 1.049 -17.906 1.00 51.00 259 PRO A CA 1
ATOM 1982 C C . PRO A 1 259 ? -35.521 0.886 -17.931 1.00 51.00 259 PRO A C 1
ATOM 1984 O O . PRO A 1 259 ? -36.050 -0.123 -17.455 1.00 51.00 259 PRO A O 1
ATOM 1987 N N . ARG A 1 260 ? -36.231 1.910 -18.422 1.00 49.72 260 ARG A N 1
ATOM 1988 C CA . ARG A 1 260 ? -37.665 1.813 -18.705 1.00 49.72 260 ARG A CA 1
ATOM 1989 C C . ARG A 1 260 ? -37.856 0.561 -19.554 1.00 49.72 260 ARG A C 1
ATOM 1991 O O . ARG A 1 260 ? -37.356 0.501 -20.674 1.00 49.72 260 ARG A O 1
ATOM 1998 N N . ARG A 1 261 ? -38.541 -0.446 -19.002 1.00 48.03 261 ARG A N 1
ATOM 1999 C CA . ARG A 1 261 ? -39.069 -1.561 -19.789 1.00 48.03 261 ARG A CA 1
ATOM 2000 C C . ARG A 1 261 ? -39.896 -0.938 -20.907 1.00 48.03 261 ARG A C 1
ATOM 2002 O O . ARG A 1 261 ? -40.905 -0.299 -20.623 1.00 48.03 261 ARG A O 1
ATOM 2009 N N . ALA A 1 262 ? -39.440 -1.091 -22.146 1.00 52.62 262 ALA A N 1
ATOM 2010 C CA . ALA A 1 262 ? -40.296 -0.904 -23.300 1.00 52.62 262 ALA A CA 1
ATOM 2011 C C . ALA A 1 262 ? -41.388 -1.976 -23.197 1.00 52.62 262 ALA A C 1
ATOM 2013 O O . ALA A 1 262 ? -41.120 -3.166 -23.359 1.00 52.62 262 ALA A O 1
ATOM 2014 N N . THR A 1 263 ? -42.582 -1.565 -22.786 1.00 52.12 263 THR A N 1
ATOM 2015 C CA . THR A 1 263 ? -43.797 -2.346 -23.004 1.00 52.12 263 THR A CA 1
ATOM 2016 C C . THR A 1 263 ? -44.110 -2.318 -24.494 1.00 52.12 263 THR A C 1
ATOM 2018 O O . THR A 1 263 ? -43.976 -1.265 -25.120 1.00 52.12 263 THR A O 1
ATOM 2021 N N . ALA A 1 264 ? -44.431 -3.510 -24.998 1.00 48.91 264 ALA A N 1
ATOM 2022 C CA . ALA A 1 264 ? -44.750 -3.848 -26.379 1.00 48.91 264 ALA A CA 1
ATOM 2023 C C . ALA A 1 264 ? -45.869 -2.996 -26.989 1.00 48.91 264 ALA A C 1
ATOM 2025 O O . ALA A 1 264 ? -46.729 -2.515 -26.214 1.00 48.91 264 ALA A O 1
#

=== Feature glossary ===
Legend for the data blocks above and below:

— What the protein is —

The amino-acid sequence is the protein's primary structure: the linear order of residues from the N-terminus to the C-terminus, written in one-letter code. Everything else here — the 3D coordinates, the secondary structure, the domain annotations — is ultimately a consequence of this string.

Database cross-references. InterPro integrates a dozen domain/family signature databases into unified entries with residue-range hits. GO terms attach function/process/location labels with evidence codes. CATH codes position the fold in a four-level structural taxonomy. Organism is the NCBI-taxonomy species name.

— Where its atoms are —

The mmCIF block holds the 3D Cartesian coordinates of each backbone atom (N, Cα, C, O) in ångströms. mmCIF is the PDB's canonical archive format — a tagged-loop text representation of the atomic model.

The six renders are orthographic views along the three Cartesian axes in both directions. Representation (cartoon, sticks, or surface) and color scheme (sequence-rainbow or by-chain) vary across proteins so the training set covers all the common visualization conventions.

— Local backbone conformation —

Secondary structure is the local, repeating backbone conformation. DSSP classifies it into eight states by reading the hydrogen-bond network: three helix types (H, G, I), two β types (E, B), two non-regular types (T, S), and unstructured coil (-).

SS3 is a coarse helix/strand/coil call (letters a/b/c) made by the P-SEA algorithm from inter-Cα distances and dihedrals. It is less detailed than DSSP but needs only Cα positions.

Backbone dihedral angles. Every residue except chain termini has a φ (preceding-C → N → Cα → C) and a ψ (N → Cα → C → next-N). They are reported in degrees following the IUPAC sign convention. Secondary structure is essentially a statement about which (φ, ψ) basin each residue occupies.

— Global shape and packing —

The geometric summary reports three shape descriptors. Rg (radius of gyration) measures how spread out the Cα atoms are about their centre of mass; compact globular proteins have small Rg, elongated or unfolded ones large. Cα contacts (<8 Å, |i−j|>4) count long-range residue pairs in spatial proximity — high for tightly packed folds, near zero for rods or random coil. The bounding-box extents give the protein's footprint along x, y, z in Å.

Solvent accessibility: the surface area of each residue that a 1.4 Å water probe can touch, in Å². When only backbone atoms are present the absolute values are lower than full-atom SASA (side chains contribute most of the area) and are flagged as backbone-only.

Plot images: a contact map (which residues are close in 3D, as an N×N binary image), a Ramachandran scatter (backbone torsion angles, revealing secondary-structure composition at a glance), and — for AlphaFold structures — a PAE heatmap (pairwise prediction confidence).

— Structural neighborhood —

Foldseek's 3Di representation compresses backbone geometry into a per-residue letter drawn from a learned twenty-state 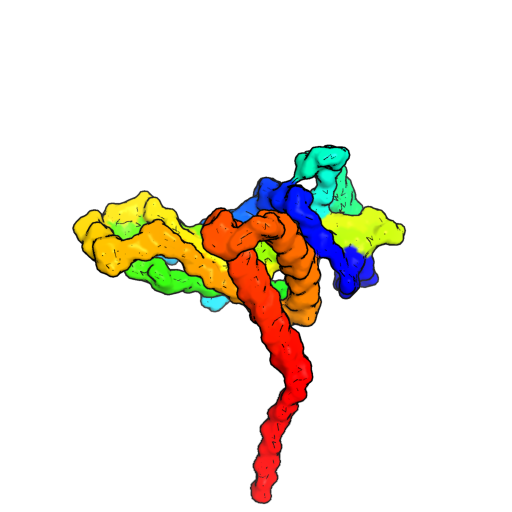alphabet. It captures the tertiary interaction pattern around each residue — which residues are packed against it in space, regardless of where they are in sequence.

Structural nearest neighbors (via Foldseek easy-search vs the PDB). Reported per hit: target PDB id, E-value, and alignment TM-score. A TM-score above ~0.5 is the conventio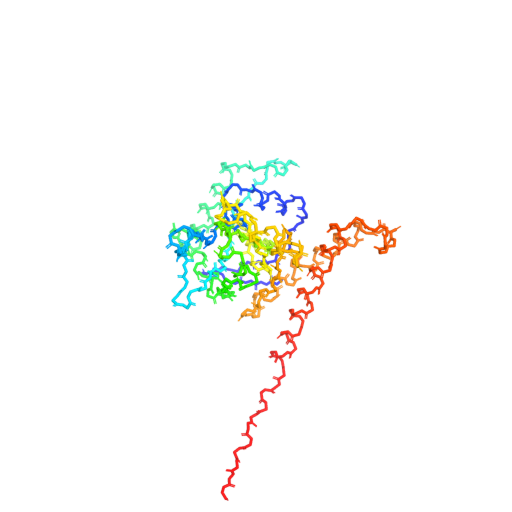nal threshold for 'same fold'.

— Confidence and disorder —

pLDDT (predicted Local Distance Difference Test) is AlphaFold's per-residue confidence score, ranging from 0 to 100. Values above 90 indicate high confidence (typically well-packed cores); 70–90 is confident; 50–70 low confidence; below 50 usually means the region is disordered or the prediction is unreliable there. AlphaFold stores pLDDT in the mmCIF B-factor column.

For experimental (PDB) structures, the B-factor (temperature factor) quantifies the positional spread of each atom in the crystal — a combination of thermal vibration and static disorder — in units of Å². High B-factors mark flexible loops or poorly resolved regions; low B-factors mark the rigid, well-ordered core.

Predicted Aligned Error (PAE) is an AlphaFold confidence matrix: entry (i, j) is the expected error in the position of residue j, in ångströms, when the prediction is superimposed on the true structure at residue i. Low PAE within a block of residues means that block is internally rigid and well-predicted; high PAE between two blocks means their relative placement is uncertain even if each block individually is confident.